Protein AF-A0A967WHX2-F1 (afdb_monomer)

Radius of gyration: 16.34 Å; Cα contacts (8 Å, |Δi|>4): 466; chains: 1; bounding box: 45×44×42 Å

Foldseek 3Di:
DADWLAAPPDPQFDWPDPDWDKDKDFLVQKDPDDPDPPDAFAPVDDRNAWDKIWGWDPAVVTPQQQTFIFTWRTAGRRNGMTITTSDAQTKGWAKEFQQADADPLHGDDGDPDDDFFQWKFQESRPLAGGNHRIYSYQAYSVRTGTYTFATFDQRPQADQDPPPPGHPPVDHPPDPFPPDVSRMGGTMGGGHGRDD

Secondary structure (DSSP, 8-state):
---------STTT--SSSS--EEEEEGGGEES--SSTTS-STT-PPTT---EEEES-SSGGGTGGG-EEEEEEEE-TTSSEEEEE--TT-EEEEEEE-EEEEETTEEEEE-SSPPTT-EEEE---TTSPTT--EES-SB-TTSPBPPEEEEEE--TTTS--TTTT---TT--SSP-----TT-EEEEEEEE-----

Structure (mmCIF, N/CA/C/O backbone):
data_AF-A0A967WHX2-F1
#
_entry.id   AF-A0A967WHX2-F1
#
loop_
_atom_site.group_PDB
_atom_site.id
_atom_site.type_symbol
_atom_site.label_atom_id
_atom_site.label_alt_id
_atom_site.label_comp_id
_atom_site.label_asym_id
_atom_site.label_entity_id
_atom_site.label_seq_id
_atom_site.pdbx_PDB_ins_code
_atom_site.Cartn_x
_atom_site.Cartn_y
_atom_site.Cartn_z
_atom_site.occupancy
_atom_site.B_iso_or_equiv
_atom_site.auth_seq_id
_atom_site.auth_comp_id
_atom_site.auth_asym_id
_atom_site.auth_atom_id
_atom_site.pdbx_PDB_model_num
ATOM 1 N N . MET A 1 1 ? 6.429 13.033 -24.775 1.00 35.62 1 MET A N 1
ATOM 2 C CA . MET A 1 1 ? 7.552 12.234 -24.244 1.00 35.62 1 MET A CA 1
ATOM 3 C C . MET A 1 1 ? 6.909 11.264 -23.286 1.00 35.62 1 MET A C 1
ATOM 5 O O . MET A 1 1 ? 6.377 11.714 -22.285 1.00 35.62 1 MET A O 1
ATOM 9 N N . THR A 1 2 ? 6.780 10.004 -23.679 1.00 31.34 2 THR A N 1
ATOM 10 C CA . THR A 1 2 ? 5.983 9.042 -22.921 1.00 31.34 2 THR A CA 1
ATOM 11 C C . THR A 1 2 ? 6.762 8.637 -21.679 1.00 31.34 2 THR A C 1
ATOM 13 O O . THR A 1 2 ? 7.830 8.041 -21.800 1.00 31.34 2 THR A O 1
ATOM 16 N N . LYS A 1 3 ? 6.285 9.051 -20.504 1.00 37.62 3 LYS A N 1
ATOM 17 C CA . LYS A 1 3 ? 6.851 8.635 -19.224 1.00 37.62 3 LYS A CA 1
ATOM 18 C C . LYS A 1 3 ? 6.297 7.248 -18.922 1.00 37.62 3 LYS A C 1
ATOM 20 O O . LYS A 1 3 ? 5.208 7.125 -18.385 1.00 37.62 3 LYS A O 1
ATOM 25 N N . TYR A 1 4 ? 7.003 6.211 -19.349 1.00 36.44 4 TYR A N 1
ATOM 26 C CA . TYR A 1 4 ? 6.722 4.865 -18.870 1.00 36.44 4 TYR A CA 1
ATOM 27 C C . TYR A 1 4 ? 7.593 4.636 -17.638 1.00 36.44 4 TYR A C 1
ATOM 29 O O . TYR A 1 4 ? 8.815 4.707 -17.755 1.00 36.44 4 TYR A O 1
ATOM 37 N N . ALA A 1 5 ? 6.983 4.356 -16.487 1.00 39.69 5 ALA A N 1
ATOM 38 C CA . ALA A 1 5 ? 7.644 3.500 -15.514 1.00 39.69 5 ALA A CA 1
ATOM 39 C C . ALA A 1 5 ? 7.721 2.120 -16.181 1.00 39.69 5 ALA A C 1
ATOM 41 O O . ALA A 1 5 ? 6.696 1.540 -16.547 1.00 39.69 5 ALA A O 1
ATOM 42 N N . VAL A 1 6 ? 8.932 1.672 -16.501 1.00 39.19 6 VAL A N 1
ATOM 43 C CA . VAL A 1 6 ? 9.158 0.344 -17.070 1.00 39.19 6 VAL A CA 1
ATOM 44 C C . VAL A 1 6 ? 9.271 -0.607 -15.890 1.00 39.19 6 VAL A C 1
ATOM 46 O O . VAL A 1 6 ? 10.079 -0.377 -15.001 1.00 39.19 6 VAL A O 1
ATOM 49 N N . TRP A 1 7 ? 8.454 -1.657 -15.876 1.00 43.22 7 TRP A N 1
ATOM 50 C CA . TRP A 1 7 ? 8.585 -2.723 -14.887 1.00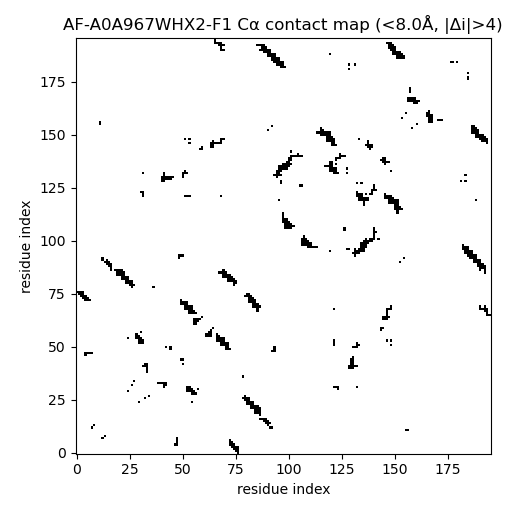 43.22 7 TRP A CA 1
ATOM 51 C C . TRP A 1 7 ? 9.955 -3.393 -15.038 1.00 43.22 7 TRP A C 1
ATOM 53 O O . TRP A 1 7 ? 10.261 -3.918 -16.116 1.00 43.22 7 TRP A O 1
ATOM 63 N N . TYR A 1 8 ? 10.760 -3.407 -13.976 1.00 39.88 8 TYR A N 1
ATOM 64 C CA . TYR A 1 8 ? 11.967 -4.224 -13.931 1.00 39.88 8 TYR A CA 1
ATOM 65 C C . TYR A 1 8 ? 11.558 -5.660 -13.589 1.00 39.88 8 TYR A C 1
ATOM 67 O O . TYR A 1 8 ? 11.240 -5.995 -12.454 1.00 39.88 8 TYR A O 1
ATOM 75 N N . ALA A 1 9 ? 11.497 -6.516 -14.609 1.00 44.53 9 ALA A N 1
ATOM 76 C CA . ALA A 1 9 ? 11.421 -7.959 -14.416 1.00 44.53 9 ALA A CA 1
ATOM 77 C C . ALA A 1 9 ? 12.852 -8.477 -14.225 1.00 44.53 9 ALA A C 1
ATOM 79 O O . ALA A 1 9 ? 13.535 -8.806 -15.195 1.00 44.53 9 ALA A O 1
ATOM 80 N N . GLU A 1 10 ? 13.324 -8.464 -12.983 1.00 43.53 10 GLU A N 1
ATOM 81 C CA . GLU A 1 10 ? 14.565 -9.127 -12.577 1.00 43.53 10 GLU A CA 1
ATOM 82 C C . GLU A 1 10 ? 14.267 -10.114 -11.442 1.00 43.53 10 GLU A C 1
ATOM 84 O O . GLU A 1 10 ? 13.196 -10.072 -10.836 1.00 43.53 10 GLU A O 1
ATOM 89 N N . THR A 1 11 ? 15.220 -10.998 -11.140 1.00 44.75 11 THR A N 1
ATOM 90 C CA . THR A 1 11 ? 15.106 -12.042 -10.102 1.00 44.75 11 THR A CA 1
ATOM 91 C C . THR A 1 11 ? 14.731 -11.509 -8.719 1.00 44.75 11 THR A C 1
ATOM 93 O O . THR A 1 11 ? 14.189 -12.251 -7.908 1.00 44.75 11 THR A O 1
ATOM 96 N N . ASP A 1 12 ? 14.973 -10.223 -8.470 1.00 42.31 12 ASP A N 1
ATOM 97 C CA . ASP A 1 12 ? 14.709 -9.553 -7.195 1.00 42.31 12 ASP A CA 1
ATOM 98 C C . ASP A 1 12 ? 13.251 -9.055 -7.075 1.00 42.31 12 ASP A C 1
ATOM 100 O O . ASP A 1 12 ? 12.816 -8.660 -5.993 1.00 42.31 12 ASP A O 1
ATOM 104 N N . TRP A 1 13 ? 12.499 -9.085 -8.184 1.00 44.12 13 TRP A N 1
ATOM 105 C CA . TRP A 1 13 ? 11.154 -8.514 -8.344 1.00 44.12 13 TRP A CA 1
ATOM 106 C C . TRP A 1 13 ? 10.138 -9.520 -8.909 1.00 44.12 13 TRP A C 1
ATOM 108 O O . TRP A 1 13 ? 8.975 -9.174 -9.150 1.00 44.12 13 TRP A O 1
ATOM 118 N N . GLU A 1 14 ? 10.569 -10.760 -9.163 1.00 45.94 14 GLU A N 1
ATOM 119 C CA . GLU A 1 14 ? 9.760 -11.769 -9.837 1.00 45.94 14 GLU A CA 1
ATOM 120 C C . GLU A 1 14 ? 8.828 -12.559 -8.906 1.00 45.94 14 GLU A C 1
ATOM 122 O O . GLU A 1 14 ? 9.127 -12.952 -7.780 1.00 45.94 14 GLU A O 1
ATOM 127 N N . GLN A 1 15 ? 7.633 -12.750 -9.458 1.00 49.09 15 GLN A N 1
ATOM 128 C CA . GLN A 1 15 ? 6.415 -13.305 -8.894 1.00 49.09 15 GLN A CA 1
ATOM 129 C C . GLN A 1 15 ? 6.500 -14.793 -8.539 1.00 49.09 15 GLN A C 1
ATOM 131 O O . GLN A 1 15 ? 7.003 -15.603 -9.309 1.00 49.09 15 GLN A O 1
ATOM 136 N N . SER A 1 16 ? 5.810 -15.180 -7.461 1.00 48.38 16 SER A N 1
ATOM 137 C CA . SER A 1 16 ? 5.359 -16.562 -7.238 1.00 48.38 16 SER A CA 1
ATOM 138 C C . SER A 1 16 ? 3.974 -16.866 -7.844 1.00 48.38 16 SER A C 1
ATOM 140 O O . SER A 1 16 ? 3.522 -18.010 -7.766 1.00 48.38 16 SER A O 1
ATOM 142 N N . SER A 1 17 ? 3.287 -15.884 -8.454 1.00 52.38 17 SER A N 1
ATOM 143 C CA . SER A 1 17 ? 1.976 -16.069 -9.099 1.00 52.38 17 SER A CA 1
ATOM 144 C C . SER A 1 17 ? 2.060 -15.993 -10.632 1.00 52.38 17 SER A C 1
ATOM 146 O O . SER A 1 17 ? 2.480 -14.994 -11.205 1.00 52.38 17 SER A O 1
ATOM 148 N N . ASP A 1 18 ? 1.638 -17.072 -11.298 1.00 50.66 18 ASP A N 1
ATOM 149 C CA . ASP A 1 18 ? 1.915 -17.370 -12.718 1.00 50.66 18 ASP A CA 1
ATOM 150 C C . ASP A 1 18 ? 1.071 -16.555 -13.725 1.00 50.66 18 ASP A C 1
ATOM 152 O O . ASP A 1 18 ? 1.215 -16.704 -14.940 1.00 50.66 18 ASP A O 1
ATOM 156 N N . GLN A 1 19 ? 0.157 -15.693 -13.256 1.00 67.25 19 GLN A N 1
ATOM 157 C CA . GLN A 1 19 ? -0.631 -14.852 -14.157 1.00 67.25 19 GLN A CA 1
ATOM 158 C C . GLN A 1 19 ? -1.013 -13.503 -13.526 1.00 67.25 19 GLN A C 1
ATOM 160 O O . GLN A 1 19 ? -1.799 -13.478 -12.575 1.00 67.25 19 GLN A O 1
ATOM 165 N N . PRO A 1 20 ? -0.503 -12.371 -14.045 1.00 73.81 20 PRO A N 1
ATOM 166 C CA . PRO A 1 20 ? -0.895 -11.058 -13.556 1.00 73.81 20 PRO A CA 1
ATOM 167 C C . PRO A 1 20 ? -2.339 -10.728 -13.968 1.00 73.81 20 PRO A C 1
ATOM 169 O O . PRO A 1 20 ? -2.832 -11.176 -15.010 1.00 73.81 20 PRO A O 1
ATOM 172 N N . CYS A 1 21 ? -3.030 -9.938 -13.147 1.00 82.44 21 CYS A N 1
ATOM 173 C CA . CYS A 1 21 ? -4.420 -9.534 -13.344 1.00 82.44 21 CYS A CA 1
ATOM 174 C C . CYS A 1 21 ? -4.473 -8.019 -13.545 1.00 82.44 21 CYS A C 1
ATOM 176 O O . CYS A 1 21 ? -4.635 -7.252 -12.599 1.00 82.44 21 CYS A O 1
ATOM 178 N N . HIS A 1 22 ? -4.299 -7.578 -14.790 1.00 88.19 22 HIS A N 1
ATOM 179 C CA . HIS A 1 22 ? -4.245 -6.153 -15.106 1.00 88.19 22 HIS A CA 1
ATOM 180 C C . HIS A 1 22 ? -5.643 -5.544 -15.216 1.00 88.19 22 HIS A C 1
ATOM 182 O O . HIS A 1 22 ? -6.461 -5.980 -16.030 1.00 88.19 22 HIS A O 1
ATOM 188 N N . VAL A 1 23 ? -5.872 -4.466 -14.477 1.00 88.06 23 VAL A N 1
ATOM 189 C CA . VAL A 1 23 ? -7.065 -3.627 -14.574 1.00 88.06 23 VAL A CA 1
ATOM 190 C C . VAL A 1 23 ? -6.638 -2.226 -14.989 1.00 88.06 23 VAL A C 1
ATOM 192 O O . VAL A 1 23 ? -5.631 -1.703 -14.521 1.00 88.06 23 VAL A O 1
ATOM 195 N N . LYS A 1 24 ? -7.397 -1.621 -15.906 1.00 90.00 24 LYS A N 1
ATOM 196 C CA . LYS A 1 24 ? -7.255 -0.202 -16.232 1.00 90.00 24 LYS A CA 1
ATOM 197 C C . LYS A 1 24 ? -8.229 0.588 -15.380 1.00 90.00 24 LYS A C 1
ATOM 199 O O . LYS A 1 24 ? -9.421 0.284 -15.403 1.00 90.00 24 LYS A O 1
ATOM 204 N N . VAL A 1 25 ? -7.722 1.584 -14.677 1.00 87.69 25 VAL A N 1
ATOM 205 C CA . VAL A 1 25 ? -8.490 2.447 -13.776 1.00 87.69 25 VAL A CA 1
ATOM 206 C C . VAL A 1 25 ? -8.189 3.902 -14.096 1.00 87.69 25 VAL A C 1
ATOM 208 O O . VAL A 1 25 ? -7.112 4.210 -14.618 1.00 87.69 25 VAL A O 1
ATOM 211 N N . HIS A 1 26 ? -9.149 4.786 -13.837 1.00 86.94 26 HIS A N 1
ATOM 212 C CA . HIS A 1 26 ? -8.871 6.214 -13.878 1.00 86.94 26 HIS A CA 1
ATOM 213 C C . HIS A 1 26 ? -7.999 6.588 -12.681 1.00 86.94 26 HIS A C 1
ATOM 215 O O . HIS A 1 26 ? -8.127 5.996 -11.612 1.00 86.94 26 HIS A O 1
ATOM 221 N N . GLU A 1 27 ? -7.096 7.546 -12.874 1.00 81.69 27 GLU A N 1
ATOM 222 C CA . GLU A 1 27 ? -6.223 8.021 -11.796 1.00 81.69 27 GLU A CA 1
ATOM 223 C C . GLU A 1 27 ? -7.037 8.599 -10.618 1.00 81.69 27 GLU A C 1
ATOM 225 O O . GLU A 1 27 ? -6.724 8.334 -9.460 1.00 81.69 27 GLU A O 1
ATOM 230 N N . GLU A 1 28 ? -8.179 9.233 -10.901 1.00 82.56 28 GLU A N 1
ATOM 231 C CA . GLU A 1 28 ? -9.084 9.762 -9.870 1.00 82.56 28 GLU A 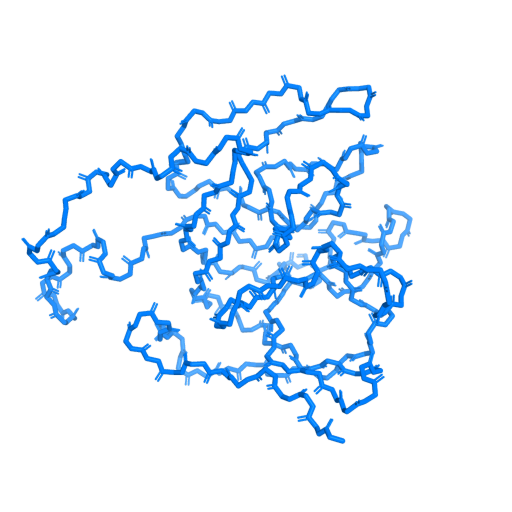CA 1
ATOM 232 C C . GLU A 1 28 ? -9.686 8.673 -8.958 1.00 82.56 28 GLU A C 1
ATOM 234 O O . GLU A 1 28 ? -10.057 8.949 -7.815 1.00 82.56 28 GLU A O 1
ATOM 239 N N . ASP A 1 29 ? -9.747 7.425 -9.436 1.00 85.88 29 ASP A N 1
ATOM 240 C CA . ASP A 1 29 ? -10.313 6.284 -8.709 1.00 85.88 29 ASP A CA 1
ATOM 241 C C . ASP A 1 29 ? -9.282 5.558 -7.830 1.00 85.88 29 ASP A C 1
ATOM 243 O O . ASP A 1 29 ? -9.639 4.621 -7.108 1.00 85.88 29 ASP A O 1
ATOM 247 N N . ILE A 1 30 ? -8.007 5.947 -7.895 1.00 86.25 30 ILE A N 1
ATOM 248 C CA . ILE A 1 30 ? -6.925 5.329 -7.125 1.00 86.25 30 ILE A CA 1
ATOM 249 C C . ILE A 1 30 ? -6.317 6.294 -6.119 1.00 86.25 30 ILE A C 1
ATOM 251 O O . ILE A 1 30 ? -6.367 7.512 -6.276 1.00 86.25 30 ILE A O 1
ATOM 255 N N . TRP A 1 31 ? -5.799 5.736 -5.028 1.00 85.75 31 TRP A N 1
ATOM 256 C CA . TRP A 1 31 ? -5.165 6.488 -3.951 1.00 85.75 31 TRP A CA 1
ATOM 257 C C . TRP A 1 31 ? -4.249 5.578 -3.109 1.00 85.75 31 TRP A C 1
ATOM 259 O O . TRP A 1 31 ? -4.444 4.362 -3.124 1.00 85.75 31 TRP A O 1
ATOM 269 N N . PRO A 1 32 ? -3.265 6.107 -2.362 1.00 76.56 32 PRO A N 1
ATOM 270 C CA . PRO A 1 32 ? -2.929 7.513 -2.177 1.00 76.56 32 PRO A CA 1
ATOM 271 C C . PRO A 1 32 ? -2.183 8.048 -3.395 1.00 76.56 32 PRO A C 1
ATOM 273 O O . PRO A 1 32 ? -1.060 7.645 -3.665 1.00 76.56 32 PRO A O 1
ATOM 276 N N . ILE A 1 33 ? -2.834 8.940 -4.130 1.00 65.00 33 ILE A N 1
ATOM 277 C CA . ILE A 1 33 ? -2.235 9.682 -5.231 1.00 65.00 33 ILE A CA 1
ATOM 278 C C . ILE A 1 33 ? -2.457 11.144 -4.903 1.00 65.00 33 ILE A C 1
ATOM 280 O O . ILE A 1 33 ? -3.533 11.520 -4.422 1.00 65.00 33 ILE A O 1
ATOM 284 N N . ASP A 1 34 ? -1.404 11.932 -5.080 1.00 49.84 34 ASP A N 1
ATOM 285 C CA . ASP A 1 34 ? -1.470 13.370 -4.878 1.00 49.84 34 ASP A CA 1
ATOM 286 C C . ASP A 1 34 ? -2.462 13.940 -5.901 1.00 49.84 34 ASP A C 1
ATOM 288 O O . ASP A 1 34 ? -2.351 13.670 -7.095 1.00 49.84 34 ASP A O 1
ATOM 292 N N . ASP A 1 35 ? -3.480 14.654 -5.425 1.00 37.81 35 ASP A N 1
ATOM 293 C CA . ASP A 1 35 ? -4.616 15.115 -6.223 1.00 37.81 35 ASP A CA 1
ATOM 294 C C . ASP A 1 35 ? -4.098 16.016 -7.365 1.00 37.81 35 ASP A C 1
ATOM 296 O O . ASP A 1 35 ? -3.872 17.216 -7.186 1.00 37.81 35 ASP A O 1
ATOM 300 N N . ASN A 1 36 ? -3.912 15.427 -8.552 1.00 37.69 36 ASN A N 1
ATOM 301 C CA . ASN A 1 36 ? -3.141 15.915 -9.702 1.00 37.69 36 ASN A CA 1
ATOM 302 C C . ASN A 1 36 ? -1.615 15.783 -9.562 1.00 37.69 36 ASN A C 1
ATOM 304 O O . ASN A 1 36 ? -0.992 16.485 -8.770 1.00 37.69 36 ASN A O 1
ATOM 308 N N . SER A 1 37 ? -1.023 15.025 -10.494 1.00 41.72 37 SER A N 1
ATOM 309 C CA . SER A 1 37 ? 0.403 14.794 -10.801 1.00 41.72 37 SER A CA 1
ATOM 310 C C . SER A 1 37 ? 1.300 16.053 -10.965 1.00 41.72 37 SER A C 1
ATOM 312 O O . SER A 1 37 ? 2.010 16.223 -11.966 1.00 41.72 37 SER A O 1
ATOM 314 N N . VAL A 1 38 ? 1.269 16.972 -10.005 1.00 38.72 38 VAL A N 1
ATOM 315 C CA . VAL A 1 38 ? 2.001 18.243 -9.957 1.00 38.72 38 VAL A CA 1
ATOM 316 C C . VAL A 1 38 ? 2.528 18.541 -8.546 1.00 38.72 38 VAL A C 1
ATOM 318 O O . VAL A 1 38 ? 3.521 19.263 -8.431 1.00 38.72 38 VAL A O 1
ATOM 321 N N . SER A 1 39 ? 1.937 17.975 -7.488 1.00 39.34 39 SER A N 1
ATOM 322 C CA . SER A 1 39 ? 2.518 17.920 -6.139 1.00 39.34 39 SER A CA 1
ATOM 323 C C . SER A 1 39 ? 3.235 16.577 -5.947 1.00 39.34 39 SER A C 1
ATOM 325 O O . SER A 1 39 ? 2.748 15.520 -6.320 1.00 39.34 39 SER A O 1
ATOM 327 N N . GLY A 1 40 ? 4.507 16.649 -5.554 1.00 45.41 40 GLY A N 1
ATOM 328 C CA . GLY A 1 40 ? 5.499 15.596 -5.775 1.00 45.41 40 GLY A CA 1
ATOM 329 C C . GLY A 1 40 ? 5.938 14.848 -4.523 1.00 45.41 40 GLY A C 1
ATOM 330 O O . GLY A 1 40 ? 7.145 14.698 -4.342 1.00 45.41 40 GLY A O 1
ATOM 331 N N . ALA A 1 41 ? 5.027 14.395 -3.662 1.00 53.59 41 ALA A N 1
ATOM 332 C CA . ALA A 1 41 ? 5.434 13.663 -2.457 1.00 53.59 41 ALA A CA 1
ATOM 333 C C . ALA A 1 41 ? 5.269 12.140 -2.589 1.00 53.59 41 ALA A C 1
ATOM 335 O O . ALA A 1 41 ? 6.264 11.419 -2.583 1.00 53.59 41 ALA A O 1
ATOM 336 N N . LYS A 1 42 ? 4.043 11.627 -2.742 1.00 59.06 42 LYS A N 1
ATOM 337 C CA . LYS A 1 42 ? 3.781 10.181 -2.594 1.00 59.06 42 LYS A CA 1
ATOM 338 C C . LYS A 1 42 ? 4.116 9.333 -3.824 1.00 59.06 42 LYS A C 1
ATOM 340 O O . LYS A 1 42 ? 4.548 8.198 -3.662 1.00 59.06 42 LYS A O 1
ATOM 345 N N . ASP A 1 43 ? 4.014 9.899 -5.026 1.00 51.09 43 ASP A N 1
ATOM 346 C CA . ASP A 1 43 ? 4.321 9.201 -6.288 1.00 51.09 43 ASP A CA 1
ATOM 347 C C . ASP A 1 43 ? 5.777 9.365 -6.753 1.00 51.09 43 ASP A C 1
ATOM 349 O O . ASP A 1 43 ? 6.171 8.822 -7.790 1.00 51.09 43 ASP A O 1
ATOM 353 N N . THR A 1 44 ? 6.595 10.127 -6.018 1.00 54.75 44 THR A N 1
ATOM 354 C CA . THR A 1 44 ? 8.026 10.270 -6.315 1.00 54.75 44 THR A CA 1
ATOM 355 C C . THR A 1 44 ? 8.767 9.038 -5.808 1.00 54.75 44 THR A C 1
ATOM 357 O O . THR A 1 44 ? 9.406 9.058 -4.762 1.00 54.75 44 THR A O 1
ATOM 360 N N . LEU A 1 45 ? 8.646 7.950 -6.557 1.00 55.69 45 LEU A N 1
ATOM 361 C CA . LEU A 1 45 ? 9.342 6.699 -6.300 1.00 55.69 45 LEU A CA 1
ATOM 362 C C . LEU A 1 45 ? 10.722 6.692 -6.952 1.00 55.69 45 LEU A C 1
ATOM 364 O O . LEU A 1 45 ? 10.929 7.304 -8.008 1.00 55.69 45 LEU A O 1
ATOM 368 N N . ALA A 1 46 ? 11.670 5.990 -6.327 1.00 51.25 46 ALA A N 1
ATOM 369 C CA . ALA A 1 46 ? 12.912 5.659 -7.002 1.00 51.25 46 ALA A CA 1
ATOM 370 C C . ALA A 1 46 ? 12.609 4.765 -8.215 1.00 51.25 46 ALA A C 1
ATOM 372 O O . ALA A 1 46 ? 11.580 4.092 -8.293 1.00 51.25 46 ALA A O 1
ATOM 373 N N . ASP A 1 47 ? 13.497 4.798 -9.203 1.00 44.47 47 ASP A N 1
ATOM 374 C CA . ASP A 1 47 ? 13.326 4.000 -10.411 1.00 44.47 47 ASP A CA 1
ATOM 375 C C . ASP A 1 47 ? 13.302 2.503 -10.058 1.00 44.47 47 ASP A C 1
ATOM 377 O O . ASP A 1 47 ? 14.273 1.974 -9.520 1.00 44.47 47 ASP A O 1
ATOM 381 N N . GLY A 1 48 ? 12.179 1.847 -10.351 1.00 48.94 48 GLY A N 1
ATOM 382 C CA . GLY A 1 48 ? 11.927 0.436 -10.060 1.00 48.94 48 GLY A CA 1
ATOM 383 C C . GLY A 1 48 ? 11.090 0.137 -8.821 1.00 48.94 48 GLY A C 1
ATOM 384 O O . GLY A 1 48 ? 10.666 -1.006 -8.665 1.00 48.94 48 GLY A O 1
ATOM 385 N N . ASP A 1 49 ? 10.749 1.146 -8.021 1.00 57.81 49 ASP A N 1
ATOM 386 C CA . ASP A 1 49 ? 9.718 0.986 -7.002 1.00 57.81 49 ASP A CA 1
ATOM 387 C C . ASP A 1 49 ? 8.325 1.170 -7.623 1.00 57.81 49 ASP A C 1
ATOM 389 O O . ASP A 1 49 ? 8.095 2.032 -8.478 1.00 57.81 49 ASP A O 1
ATOM 393 N N . HIS A 1 50 ? 7.372 0.345 -7.187 1.00 64.12 50 HIS A N 1
ATOM 394 C CA . HIS A 1 50 ? 6.001 0.359 -7.688 1.00 64.12 50 HIS A CA 1
ATOM 395 C C . HIS A 1 50 ? 5.025 0.649 -6.542 1.00 64.12 50 HIS A C 1
ATOM 397 O O . HIS A 1 50 ? 4.984 -0.127 -5.583 1.00 64.12 50 HIS A O 1
ATOM 403 N N . PRO A 1 51 ? 4.212 1.722 -6.621 1.00 77.56 51 PRO A N 1
ATOM 404 C CA . PRO A 1 51 ? 3.330 2.085 -5.526 1.00 77.56 51 PRO A CA 1
ATOM 405 C C . PRO A 1 51 ? 2.204 1.064 -5.416 1.00 77.56 51 PRO A C 1
ATOM 407 O O . PRO A 1 51 ? 1.625 0.630 -6.422 1.00 77.56 51 PRO A O 1
ATOM 410 N N . VAL A 1 52 ? 1.869 0.717 -4.177 1.00 86.31 52 VAL A N 1
ATOM 411 C CA . VAL A 1 52 ? 0.674 -0.060 -3.875 1.00 86.31 52 VAL A CA 1
ATOM 412 C C . VAL A 1 52 ? -0.457 0.918 -3.597 1.00 86.31 52 VAL A C 1
ATOM 414 O O . VAL A 1 52 ? -0.370 1.761 -2.710 1.00 86.31 52 VAL A O 1
ATOM 417 N N . VAL A 1 53 ? -1.527 0.802 -4.372 1.00 88.06 53 VAL A N 1
ATOM 418 C CA . VAL A 1 53 ? -2.677 1.703 -4.323 1.00 88.06 53 VAL A CA 1
ATOM 419 C C . VAL A 1 53 ? -3.948 0.935 -3.991 1.00 88.06 53 VAL A C 1
ATOM 421 O O . VAL A 1 53 ? -4.067 -0.268 -4.235 1.00 88.06 53 VAL A O 1
ATOM 424 N N . ALA A 1 54 ? -4.918 1.656 -3.452 1.00 90.62 54 ALA A N 1
ATOM 425 C CA . ALA A 1 54 ? -6.300 1.249 -3.323 1.00 90.62 54 ALA A CA 1
ATOM 426 C C . ALA A 1 54 ? -7.116 1.826 -4.489 1.00 90.62 54 ALA A C 1
ATOM 428 O O . ALA A 1 54 ? -6.920 2.969 -4.890 1.00 90.62 54 ALA A O 1
ATOM 429 N N . ILE A 1 55 ? -8.043 1.031 -5.015 1.00 90.56 55 ILE A N 1
ATOM 430 C CA . ILE A 1 55 ? -8.996 1.377 -6.069 1.00 90.56 55 ILE A CA 1
ATOM 431 C C . ILE A 1 55 ? -10.377 1.481 -5.419 1.00 90.56 55 ILE A C 1
ATOM 433 O O . ILE A 1 55 ? -10.881 0.493 -4.873 1.00 90.56 55 ILE A O 1
ATOM 437 N N . GLY A 1 56 ? -10.999 2.657 -5.497 1.00 88.75 56 GLY A N 1
ATOM 438 C CA . GLY A 1 56 ? -12.337 2.914 -4.965 1.00 88.75 56 GLY A CA 1
ATOM 439 C C . GLY A 1 56 ? -12.403 4.096 -3.998 1.00 88.75 56 GLY A C 1
ATOM 440 O O . GLY A 1 56 ? -11.656 5.066 -4.103 1.00 88.75 56 GLY A O 1
ATOM 441 N N . GLY A 1 57 ? -13.341 4.028 -3.052 1.00 84.81 57 GLY A N 1
ATOM 442 C CA . GLY A 1 57 ? -13.711 5.153 -2.197 1.00 84.81 57 GLY A CA 1
ATOM 443 C C . GLY A 1 57 ? -12.582 5.643 -1.291 1.00 84.81 57 GLY A C 1
ATOM 444 O O . GLY A 1 57 ? -11.990 4.864 -0.550 1.00 84.81 57 GLY A O 1
ATOM 445 N N . ARG A 1 58 ? -12.301 6.950 -1.294 1.00 83.06 58 ARG A N 1
ATOM 446 C CA . ARG A 1 58 ? -11.247 7.556 -0.454 1.00 83.06 58 ARG A CA 1
ATOM 447 C C . ARG A 1 58 ? -11.692 7.790 0.994 1.00 83.06 58 ARG A C 1
ATOM 449 O O . ARG A 1 58 ? -10.861 7.948 1.886 1.00 83.06 58 ARG A O 1
ATOM 456 N N . THR A 1 59 ? -13.000 7.796 1.254 1.00 81.75 59 THR A N 1
ATOM 457 C CA . THR A 1 59 ? -13.571 8.064 2.582 1.00 81.75 59 THR A CA 1
ATOM 458 C C . THR A 1 59 ? -14.293 6.849 3.163 1.00 81.75 59 THR A C 1
ATOM 460 O O . THR A 1 59 ? -14.709 5.941 2.442 1.00 81.75 59 THR A O 1
ATOM 463 N N . ALA A 1 60 ? -14.510 6.845 4.483 1.00 76.94 60 ALA A N 1
ATOM 464 C CA . ALA A 1 60 ? -15.332 5.824 5.142 1.00 76.94 60 ALA A CA 1
ATOM 465 C C . ALA A 1 60 ? -16.752 5.732 4.551 1.00 76.94 60 ALA A C 1
ATOM 467 O O . ALA A 1 60 ? -17.315 4.642 4.486 1.00 76.94 60 ALA A O 1
ATOM 468 N N . ALA A 1 61 ? -17.326 6.857 4.108 1.00 83.31 61 ALA A N 1
ATOM 469 C CA . ALA A 1 61 ? -18.656 6.875 3.501 1.00 83.31 61 ALA A CA 1
ATOM 470 C C . ALA A 1 61 ? -18.683 6.196 2.120 1.00 83.31 61 ALA A C 1
ATOM 472 O O . ALA A 1 61 ? -19.714 5.645 1.740 1.00 83.31 61 ALA A O 1
ATOM 473 N N . ASP A 1 62 ? -17.550 6.192 1.416 1.00 82.94 62 ASP A N 1
ATOM 474 C CA . ASP A 1 62 ? -17.410 5.643 0.065 1.00 82.94 62 ASP A CA 1
ATOM 475 C C . ASP A 1 62 ? -16.902 4.189 0.054 1.00 82.94 62 ASP A C 1
ATOM 477 O O . ASP A 1 62 ? -16.667 3.627 -1.012 1.00 82.94 62 ASP A O 1
ATOM 481 N N . GLY A 1 63 ? -16.741 3.562 1.228 1.00 82.81 63 GLY A N 1
ATOM 482 C CA . GLY A 1 63 ? -16.334 2.156 1.344 1.00 82.81 63 GLY A CA 1
ATOM 483 C C . GLY A 1 63 ? -14.825 1.913 1.435 1.00 82.81 63 GLY A C 1
ATOM 484 O O . GLY A 1 63 ? -14.381 0.809 1.140 1.00 82.81 63 GLY A O 1
ATOM 485 N N . ARG A 1 64 ? -14.042 2.902 1.892 1.00 86.69 64 ARG A N 1
ATOM 486 C CA . ARG A 1 64 ? -12.569 2.844 2.003 1.00 86.69 64 ARG A CA 1
ATOM 487 C C . ARG A 1 64 ? -11.975 1.498 2.465 1.00 86.69 64 ARG A C 1
ATOM 489 O O . ARG A 1 64 ? -11.072 1.015 1.786 1.00 86.69 64 ARG A O 1
ATOM 496 N N . PRO A 1 65 ? -12.451 0.846 3.546 1.00 85.62 65 PRO A N 1
ATOM 497 C CA . PRO A 1 65 ? -11.842 -0.400 4.034 1.00 85.62 65 PRO A CA 1
ATOM 498 C C . PRO A 1 65 ? -12.049 -1.606 3.106 1.00 85.62 65 PRO A C 1
ATOM 500 O O . PRO A 1 65 ? -11.403 -2.634 3.280 1.00 85.62 65 PRO A O 1
ATOM 503 N N . GLN A 1 66 ? -12.974 -1.500 2.149 1.00 86.94 66 GLN A N 1
ATOM 504 C CA . GLN A 1 66 ? -13.345 -2.555 1.201 1.00 86.94 66 GLN A CA 1
ATOM 505 C C . GLN A 1 66 ? -12.721 -2.345 -0.185 1.00 86.94 66 GLN A C 1
ATOM 507 O O . GLN A 1 66 ? -13.080 -3.049 -1.130 1.00 86.94 66 GLN A O 1
ATOM 512 N N . ASN A 1 67 ? -11.826 -1.366 -0.328 1.00 87.88 67 ASN A N 1
ATOM 513 C CA . ASN A 1 67 ? -11.203 -1.070 -1.608 1.00 87.88 67 ASN A CA 1
ATOM 514 C C . ASN A 1 67 ? -10.300 -2.203 -2.075 1.00 87.88 67 ASN A C 1
ATOM 516 O O . ASN A 1 67 ? -9.530 -2.771 -1.299 1.00 87.88 67 ASN A O 1
ATOM 520 N N . LEU A 1 68 ? -10.332 -2.435 -3.385 1.00 89.81 68 LEU A N 1
ATOM 521 C CA . LEU A 1 68 ? -9.412 -3.348 -4.039 1.00 89.81 68 LEU A CA 1
ATOM 522 C C . LEU A 1 68 ? -8.006 -2.755 -3.999 1.00 89.81 68 LEU A C 1
ATOM 524 O O . LEU A 1 68 ? -7.811 -1.616 -4.406 1.00 89.81 68 LEU A O 1
ATOM 528 N N . THR A 1 69 ? -7.024 -3.525 -3.551 1.00 90.44 69 THR A N 1
ATOM 529 C CA . THR A 1 69 ? -5.624 -3.098 -3.508 1.00 90.44 69 THR A CA 1
ATOM 530 C C . THR A 1 69 ? -4.821 -3.757 -4.623 1.00 90.44 69 THR A C 1
ATOM 532 O O . THR A 1 69 ? -5.130 -4.866 -5.070 1.00 90.44 69 THR A O 1
ATOM 535 N N . GLY A 1 70 ? -3.808 -3.055 -5.120 1.00 87.69 70 GLY A N 1
ATOM 536 C CA . GLY A 1 70 ? -2.979 -3.538 -6.215 1.00 87.69 70 GLY A CA 1
ATOM 537 C C . GLY A 1 70 ? -1.758 -2.669 -6.456 1.00 87.69 70 GLY A C 1
ATOM 538 O O . GLY A 1 70 ? -1.575 -1.632 -5.827 1.00 87.69 70 GLY A O 1
ATOM 539 N N . VAL A 1 71 ? -0.909 -3.108 -7.377 1.00 85.25 71 VAL A N 1
ATOM 540 C CA . VAL A 1 71 ? 0.362 -2.446 -7.687 1.00 85.25 71 VAL A CA 1
ATOM 541 C C . VAL A 1 71 ? 0.243 -1.717 -9.007 1.00 85.25 71 VAL A C 1
ATOM 543 O O . VAL A 1 71 ? -0.168 -2.311 -10.008 1.00 85.25 71 VAL A O 1
ATOM 546 N N . VAL A 1 72 ? 0.631 -0.446 -9.039 1.00 81.44 72 VAL A N 1
ATOM 547 C CA . VAL A 1 72 ? 0.635 0.309 -10.291 1.00 81.44 72 VAL A CA 1
ATOM 548 C C . VAL A 1 72 ? 1.786 -0.159 -11.180 1.00 81.44 72 VAL A C 1
ATOM 550 O O . VAL A 1 72 ? 2.957 -0.100 -10.812 1.00 81.44 72 VAL A O 1
ATOM 553 N N . LEU A 1 73 ? 1.442 -0.608 -12.385 1.00 77.69 73 LEU A N 1
ATOM 554 C CA . LEU A 1 73 ? 2.401 -1.045 -13.398 1.00 77.69 73 LEU A CA 1
ATOM 555 C C . LEU A 1 73 ? 2.847 0.101 -14.299 1.00 77.69 73 LEU A C 1
ATOM 557 O O . LEU A 1 73 ? 4.003 0.171 -14.697 1.00 77.69 73 LEU A O 1
ATOM 561 N N . SER A 1 74 ? 1.904 0.951 -14.701 1.00 75.50 74 SER A N 1
ATOM 562 C CA . SER A 1 74 ? 2.170 2.048 -15.631 1.00 75.50 74 SER A CA 1
ATOM 563 C C . SER A 1 74 ? 1.047 3.071 -15.606 1.00 75.50 74 SER A C 1
ATOM 565 O O . SER A 1 74 ? -0.100 2.719 -15.333 1.00 75.50 74 SER A O 1
ATOM 567 N N . TYR A 1 75 ? 1.382 4.300 -15.984 1.00 76.31 75 TYR A N 1
ATOM 568 C CA . TYR A 1 75 ? 0.428 5.353 -16.309 1.00 76.31 75 TYR A CA 1
ATOM 569 C C . TYR A 1 75 ? 0.414 5.600 -17.820 1.00 76.31 75 TYR A C 1
ATOM 571 O O . TYR A 1 75 ? 1.388 5.313 -18.527 1.00 76.31 75 TYR A O 1
ATOM 579 N N . ASP A 1 76 ? -0.695 6.123 -18.333 1.00 76.06 76 ASP A N 1
ATOM 580 C CA . ASP A 1 76 ? -0.744 6.674 -19.682 1.00 76.06 76 ASP A CA 1
ATOM 581 C C . ASP A 1 76 ? 0.074 7.977 -19.788 1.00 76.06 76 ASP A C 1
ATOM 583 O O . ASP A 1 76 ? 0.578 8.527 -18.810 1.00 76.06 76 ASP A O 1
ATOM 587 N N . ALA A 1 77 ? 0.251 8.470 -21.016 1.00 69.31 77 ALA A N 1
ATOM 588 C CA . ALA A 1 77 ? 1.129 9.612 -21.282 1.00 69.31 77 ALA A CA 1
ATOM 589 C C . ALA A 1 77 ? 0.696 10.903 -20.567 1.00 69.31 77 ALA A C 1
ATOM 591 O O . ALA A 1 77 ? 1.546 11.759 -20.310 1.00 69.31 77 ALA A O 1
ATOM 592 N N . ASP A 1 78 ? -0.600 11.017 -20.281 1.00 74.56 78 ASP A N 1
ATOM 593 C CA . ASP A 1 78 ? -1.232 12.179 -19.665 1.00 74.56 78 ASP A CA 1
ATOM 594 C C . ASP A 1 78 ? -1.546 11.954 -18.171 1.00 74.56 78 ASP A C 1
ATOM 596 O O . ASP A 1 78 ? -2.133 12.833 -17.550 1.00 74.56 78 ASP A O 1
ATOM 600 N N . ALA A 1 79 ? -1.145 10.807 -17.600 1.00 68.25 79 ALA A N 1
ATOM 601 C CA . ALA A 1 79 ? -1.425 10.391 -16.220 1.00 68.25 79 ALA A CA 1
ATOM 602 C C . ALA A 1 79 ? -2.921 10.427 -15.837 1.00 68.25 79 ALA A C 1
ATOM 604 O O . ALA A 1 79 ? -3.277 10.675 -14.693 1.00 68.25 79 ALA A O 1
ATOM 605 N N . THR A 1 80 ? -3.807 10.164 -16.798 1.00 77.38 80 THR A N 1
ATOM 606 C CA . THR A 1 80 ? -5.261 10.065 -16.594 1.00 77.38 80 THR A CA 1
ATOM 607 C C . THR A 1 80 ? -5.728 8.641 -16.307 1.00 77.38 80 THR A C 1
ATOM 609 O O . THR A 1 80 ? -6.826 8.430 -15.785 1.00 77.38 80 THR A O 1
ATOM 612 N N . GLN A 1 81 ? -4.916 7.648 -16.674 1.00 81.50 81 GLN A N 1
ATOM 613 C CA . GLN A 1 81 ? -5.220 6.235 -16.502 1.00 81.50 81 GLN A CA 1
ATOM 614 C C . GLN A 1 81 ? -4.003 5.478 -15.995 1.00 81.50 81 GLN A C 1
ATOM 616 O O . GLN A 1 81 ? -2.893 5.648 -16.501 1.00 81.50 81 GLN A O 1
ATOM 621 N N . ALA A 1 82 ? -4.244 4.564 -15.063 1.00 82.44 82 ALA A N 1
ATOM 622 C CA . ALA A 1 82 ? -3.251 3.626 -14.574 1.00 82.44 82 ALA A CA 1
ATOM 623 C C . ALA A 1 82 ? -3.603 2.196 -14.994 1.00 82.44 82 ALA A C 1
ATOM 625 O O . ALA A 1 82 ? -4.772 1.805 -15.075 1.00 82.44 82 ALA A O 1
ATOM 626 N N . VAL A 1 83 ? -2.575 1.392 -15.247 1.00 84.81 83 VAL A N 1
ATOM 627 C CA . VAL A 1 83 ? -2.680 -0.066 -15.300 1.00 84.81 83 VAL A CA 1
ATOM 628 C C . VAL A 1 83 ? -2.232 -0.589 -13.945 1.00 84.81 83 VAL A C 1
ATOM 630 O O . VAL A 1 83 ? -1.074 -0.404 -13.578 1.00 84.81 83 VAL A O 1
ATOM 633 N N . VAL A 1 84 ? -3.131 -1.250 -13.225 1.00 85.75 84 VAL A N 1
ATOM 634 C CA . VAL A 1 84 ? -2.882 -1.806 -11.892 1.00 85.75 84 VAL A CA 1
ATOM 635 C C . VAL A 1 84 ? -2.953 -3.324 -11.964 1.00 85.75 84 VAL A C 1
ATOM 637 O O . VAL A 1 84 ? -3.878 -3.873 -12.564 1.00 85.75 84 VAL A O 1
ATOM 640 N N . ASP A 1 85 ? -1.985 -4.007 -11.365 1.00 85.69 85 ASP A N 1
ATOM 641 C CA . ASP A 1 85 ? -2.069 -5.443 -11.128 1.00 85.69 85 ASP A CA 1
ATOM 642 C C . ASP A 1 85 ? -2.729 -5.717 -9.780 1.00 85.69 85 ASP A C 1
ATOM 644 O O . ASP A 1 85 ? -2.203 -5.354 -8.728 1.00 85.69 85 ASP A O 1
ATOM 648 N N . VAL A 1 86 ? -3.881 -6.376 -9.829 1.00 86.94 86 VAL A N 1
ATOM 649 C CA . VAL A 1 86 ? -4.691 -6.736 -8.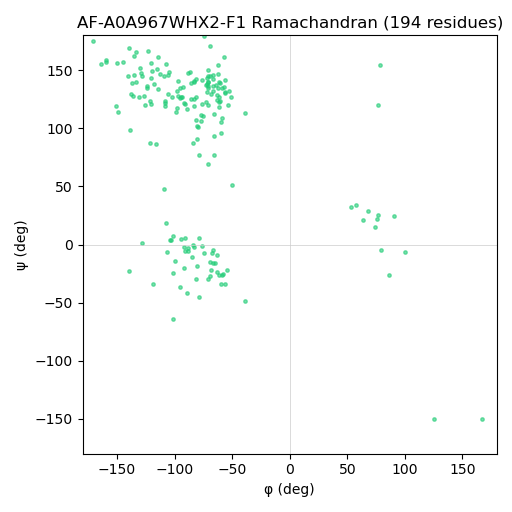656 1.00 86.94 86 VAL A CA 1
ATOM 650 C C . VAL A 1 86 ? -4.615 -8.237 -8.361 1.00 86.94 86 VAL A C 1
ATOM 652 O O . VAL A 1 86 ? -5.497 -8.803 -7.712 1.00 86.94 86 VAL A O 1
ATOM 655 N N . CYS A 1 87 ? -3.602 -8.923 -8.901 1.00 80.12 87 CYS A N 1
ATOM 656 C CA . CYS A 1 87 ? -3.447 -10.361 -8.739 1.00 80.12 87 CYS A CA 1
ATOM 657 C C . CYS A 1 87 ? -3.275 -10.749 -7.258 1.00 80.12 87 CYS A C 1
ATOM 659 O O . CYS A 1 87 ? -2.373 -10.233 -6.587 1.00 80.12 87 CYS A O 1
ATOM 661 N N . PRO A 1 88 ? -4.092 -11.689 -6.739 1.00 75.12 88 PRO A N 1
ATOM 662 C CA . PRO A 1 88 ? -3.888 -12.219 -5.405 1.00 75.12 88 PRO A CA 1
ATOM 663 C C . PRO A 1 88 ? -2.558 -12.935 -5.270 1.00 75.12 88 PRO A C 1
ATOM 665 O O . PRO A 1 88 ? -2.086 -13.600 -6.191 1.00 75.12 88 PRO A O 1
ATOM 668 N N . SER A 1 89 ? -1.984 -12.831 -4.072 1.00 76.19 89 SER A N 1
ATOM 669 C CA . SER A 1 89 ? -0.758 -13.528 -3.695 1.00 76.19 89 SER A CA 1
ATOM 670 C C . SER A 1 89 ? 0.469 -13.120 -4.509 1.00 76.19 89 SER A C 1
ATOM 672 O O . SER A 1 89 ? 1.456 -13.851 -4.549 1.00 76.19 89 SER A O 1
ATOM 674 N N . ARG A 1 90 ? 0.434 -11.942 -5.138 1.00 77.44 90 ARG A N 1
ATOM 675 C CA . ARG A 1 90 ? 1.633 -11.335 -5.704 1.00 77.44 90 ARG A CA 1
ATOM 676 C C . ARG A 1 90 ? 2.529 -10.847 -4.572 1.00 77.44 90 ARG A C 1
ATOM 678 O O . ARG A 1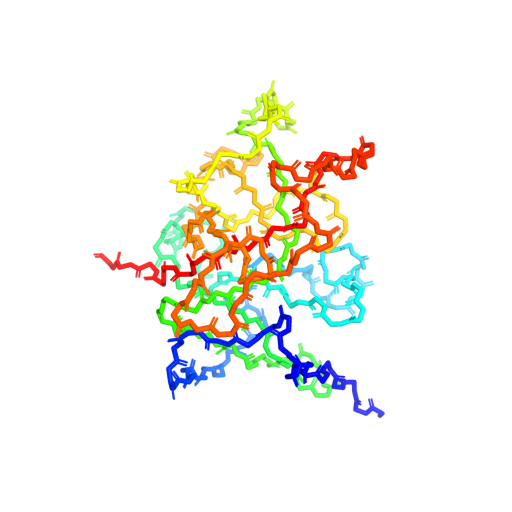 90 ? 2.044 -10.230 -3.630 1.00 77.44 90 ARG A O 1
ATOM 685 N N . ILE A 1 91 ? 3.821 -11.132 -4.667 1.00 79.69 91 ILE A N 1
ATOM 686 C CA . ILE A 1 91 ? 4.825 -10.587 -3.753 1.00 79.69 91 ILE A CA 1
ATOM 687 C C . ILE A 1 91 ? 5.441 -9.376 -4.442 1.00 79.69 91 ILE A C 1
ATOM 689 O O . ILE A 1 91 ? 5.856 -9.483 -5.595 1.00 79.69 91 ILE A O 1
ATOM 693 N N . VAL A 1 92 ? 5.466 -8.239 -3.754 1.00 77.81 92 VAL A N 1
ATOM 694 C CA . VAL A 1 92 ? 6.124 -7.016 -4.228 1.00 77.81 92 VAL A CA 1
ATOM 695 C C . VAL A 1 92 ? 7.063 -6.472 -3.175 1.00 77.81 92 VAL A C 1
ATOM 697 O O . VAL A 1 92 ? 6.775 -6.566 -1.983 1.00 77.81 92 VAL A O 1
ATOM 700 N N . ARG A 1 93 ? 8.176 -5.899 -3.622 1.00 78.75 93 ARG A N 1
ATOM 701 C CA . ARG A 1 93 ? 9.120 -5.194 -2.764 1.00 78.75 93 ARG A CA 1
ATOM 702 C C . ARG A 1 93 ? 8.780 -3.705 -2.783 1.00 78.75 93 ARG A C 1
ATOM 704 O O . ARG A 1 93 ? 8.600 -3.137 -3.853 1.00 78.75 93 ARG A O 1
ATOM 711 N N . THR A 1 94 ? 8.600 -3.108 -1.611 1.00 78.88 94 THR A N 1
ATOM 712 C CA . THR A 1 94 ? 8.118 -1.726 -1.459 1.00 78.88 94 THR A CA 1
ATOM 713 C C . THR A 1 94 ? 8.492 -1.176 -0.087 1.00 78.88 94 THR A C 1
ATOM 715 O O . THR A 1 94 ? 8.701 -1.942 0.857 1.00 78.88 94 THR A O 1
ATOM 718 N N . TYR A 1 95 ? 8.549 0.149 0.036 1.00 82.56 95 TYR A N 1
ATOM 719 C CA . TYR A 1 95 ? 8.666 0.815 1.328 1.00 82.56 95 TYR A CA 1
ATOM 720 C C . TYR A 1 95 ? 7.362 0.698 2.124 1.00 82.56 95 TYR A C 1
ATOM 722 O O . TYR A 1 95 ? 6.264 0.858 1.580 1.00 82.56 95 TYR A O 1
ATOM 730 N N . VAL A 1 96 ? 7.497 0.405 3.415 1.00 87.19 96 VAL A N 1
ATOM 731 C CA . VAL A 1 96 ? 6.408 0.356 4.394 1.00 87.19 96 VAL A CA 1
ATOM 732 C C . VAL A 1 96 ? 6.822 1.159 5.619 1.00 87.19 96 VAL A C 1
ATOM 734 O O . VAL A 1 96 ? 7.866 0.894 6.214 1.00 87.19 96 VAL A O 1
ATOM 737 N N . SER A 1 97 ? 5.985 2.108 6.028 1.00 89.31 97 SER A N 1
ATOM 738 C CA . SER A 1 97 ? 6.172 2.842 7.278 1.00 89.31 97 SER A CA 1
ATOM 739 C C . SER A 1 97 ? 5.863 1.955 8.487 1.00 89.31 97 SER A C 1
ATOM 741 O O . SER A 1 97 ? 4.857 1.236 8.506 1.00 89.31 97 SER A O 1
ATOM 743 N N . ASN A 1 98 ? 6.693 2.021 9.530 1.00 89.19 98 ASN A N 1
ATOM 744 C CA . ASN A 1 98 ? 6.462 1.284 10.778 1.00 89.19 98 ASN A CA 1
ATOM 745 C C . ASN A 1 98 ? 5.428 1.932 11.713 1.00 89.19 98 ASN A C 1
ATOM 747 O O . ASN A 1 98 ? 5.267 1.480 12.852 1.00 89.19 98 ASN A O 1
ATOM 751 N N . ILE A 1 99 ? 4.759 3.003 11.283 1.00 91.19 99 ILE A N 1
ATOM 752 C CA . ILE A 1 99 ? 3.715 3.641 12.079 1.00 91.19 99 ILE A CA 1
ATOM 753 C C . ILE A 1 99 ? 2.607 2.614 12.335 1.00 91.19 99 ILE A C 1
ATOM 755 O O . ILE A 1 99 ? 2.035 2.041 11.411 1.00 91.19 99 ILE A O 1
ATOM 759 N N . LEU A 1 100 ? 2.306 2.386 13.614 1.00 92.31 100 LEU A N 1
ATOM 760 C CA . LEU A 1 100 ? 1.269 1.458 14.071 1.00 92.31 100 LEU A CA 1
ATOM 761 C C . LEU A 1 100 ? -0.057 2.168 14.345 1.00 92.31 100 LEU A C 1
ATOM 763 O O . LEU A 1 100 ? -1.126 1.5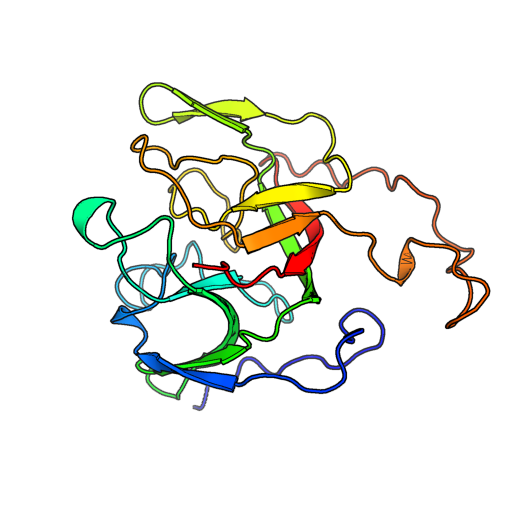96 14.142 1.00 92.31 100 LEU A O 1
ATOM 767 N N . THR A 1 101 ? 0.002 3.392 14.875 1.00 93.56 101 THR A N 1
ATOM 768 C CA . THR A 1 101 ? -1.189 4.176 15.218 1.00 93.56 101 THR A CA 1
ATOM 769 C C . THR A 1 101 ? -0.929 5.669 15.099 1.00 93.56 101 THR A C 1
ATOM 771 O O . THR A 1 101 ? 0.202 6.136 15.263 1.00 93.56 101 THR A O 1
ATOM 774 N N . TYR A 1 102 ? -2.016 6.410 14.902 1.00 92.50 102 TYR A N 1
ATOM 775 C CA . TYR A 1 102 ? -2.060 7.864 14.959 1.00 92.50 102 TYR A CA 1
ATOM 776 C C . TYR A 1 102 ? -2.822 8.327 16.202 1.00 92.50 102 TYR A C 1
ATOM 778 O O . TYR A 1 102 ? -3.811 7.716 16.617 1.00 92.50 102 TYR A O 1
ATOM 786 N N . ALA A 1 103 ? -2.392 9.442 16.786 1.00 90.75 103 ALA A N 1
ATOM 787 C CA . ALA A 1 103 ? -3.109 10.128 17.849 1.00 90.75 103 ALA A CA 1
ATOM 788 C C . ALA A 1 103 ? -3.103 11.632 17.582 1.00 90.75 103 ALA A C 1
ATOM 790 O O . ALA A 1 103 ? -2.055 12.240 17.407 1.00 90.75 103 ALA A O 1
ATOM 791 N N . GLN A 1 104 ? -4.291 12.242 17.604 1.00 87.06 104 GLN A N 1
ATOM 792 C CA . GLN A 1 104 ? -4.467 13.690 17.416 1.00 87.06 104 GLN A CA 1
ATOM 793 C C . GLN A 1 104 ? -3.899 14.226 16.085 1.00 87.06 104 GLN A C 1
ATOM 795 O O . GLN A 1 104 ? -3.453 15.369 16.035 1.00 87.06 104 GLN A O 1
ATOM 800 N N . GLY A 1 105 ? -3.957 13.423 15.016 1.00 85.88 105 GLY A N 1
ATOM 801 C CA . GLY A 1 105 ? -3.483 13.816 13.685 1.00 85.88 105 GLY A CA 1
ATOM 802 C C . GLY A 1 105 ? -1.963 13.784 13.524 1.00 85.88 105 GLY A C 1
ATOM 803 O O . GLY A 1 105 ? -1.431 14.557 12.738 1.00 85.88 105 GLY A O 1
ATOM 804 N N . ALA A 1 106 ? -1.271 12.960 14.315 1.00 88.75 106 ALA A N 1
ATOM 805 C CA . ALA A 1 106 ? 0.161 12.710 14.190 1.00 88.75 106 ALA A CA 1
ATOM 806 C C . ALA A 1 106 ? 0.485 11.245 14.548 1.00 88.75 106 ALA A C 1
ATOM 808 O O . ALA A 1 106 ? -0.286 10.619 15.292 1.00 88.75 106 ALA A O 1
ATOM 809 N N . PRO A 1 107 ? 1.612 10.687 14.070 1.00 90.94 107 PRO A N 1
ATOM 810 C CA . PRO A 1 107 ? 2.058 9.350 14.444 1.00 90.94 107 PRO A CA 1
ATOM 811 C C . PRO A 1 107 ? 2.265 9.244 15.960 1.00 90.94 107 PRO A C 1
ATOM 813 O O . PRO A 1 107 ? 2.835 10.138 16.588 1.00 90.94 107 PRO A O 1
ATOM 816 N N . ALA A 1 108 ? 1.777 8.160 16.564 1.00 91.25 108 ALA A N 1
ATOM 817 C CA . ALA A 1 108 ? 1.758 7.995 18.019 1.00 91.25 108 ALA A CA 1
ATOM 818 C C . ALA A 1 108 ? 2.564 6.798 18.519 1.00 91.25 108 ALA A C 1
ATOM 820 O O . ALA A 1 108 ? 3.125 6.841 19.616 1.00 91.25 108 ALA A O 1
ATOM 821 N N . THR A 1 109 ? 2.587 5.716 17.745 1.00 91.81 109 THR A N 1
ATOM 822 C CA . THR A 1 109 ? 3.316 4.491 18.081 1.00 91.81 109 THR A CA 1
ATOM 823 C C . THR A 1 109 ? 3.962 3.915 16.835 1.00 91.81 109 THR A C 1
ATOM 825 O O . THR A 1 109 ? 3.345 3.932 15.771 1.00 91.81 109 THR A O 1
ATOM 828 N N . TRP A 1 110 ? 5.141 3.325 17.005 1.00 90.25 110 TRP A N 1
ATOM 829 C CA . TRP A 1 110 ? 5.967 2.778 15.934 1.00 90.25 110 TRP A CA 1
ATOM 830 C C . TRP A 1 110 ? 6.371 1.346 16.269 1.00 90.25 110 TRP A C 1
ATOM 832 O O . TRP A 1 110 ? 6.564 1.011 17.443 1.00 90.25 110 TRP A O 1
ATOM 842 N N . GLU A 1 111 ? 6.505 0.517 15.243 1.00 86.50 111 GLU A N 1
ATOM 843 C CA . GLU A 1 111 ? 7.082 -0.815 15.359 1.00 86.50 111 GLU A CA 1
ATOM 844 C C . GLU A 1 111 ? 8.609 -0.715 15.295 1.00 86.50 111 GLU A C 1
ATOM 846 O O . GLU A 1 111 ? 9.173 -0.162 14.354 1.00 86.50 111 GLU A O 1
ATOM 851 N N . ALA A 1 112 ? 9.300 -1.255 16.300 1.00 79.81 112 ALA A N 1
ATOM 852 C CA . ALA A 1 112 ? 10.761 -1.184 16.343 1.00 79.81 112 ALA A CA 1
ATOM 853 C C . ALA A 1 112 ? 11.416 -2.084 15.284 1.00 79.81 112 ALA A C 1
ATOM 855 O O . ALA A 1 112 ? 12.522 -1.801 14.832 1.00 79.81 112 ALA A O 1
ATOM 856 N N . ALA A 1 113 ? 10.755 -3.185 14.921 1.00 76.81 113 ALA A N 1
ATOM 857 C CA . ALA A 1 113 ? 11.194 -4.082 13.864 1.00 76.81 113 ALA A CA 1
ATOM 858 C C . ALA A 1 113 ? 9.972 -4.761 13.219 1.00 76.81 113 ALA A C 1
ATOM 860 O O . ALA A 1 113 ? 9.263 -5.487 13.922 1.00 76.81 113 ALA A O 1
ATOM 861 N N . PRO A 1 114 ? 9.732 -4.577 11.907 1.00 78.25 114 PRO A N 1
ATOM 862 C CA . PRO A 1 114 ? 8.632 -5.229 11.201 1.00 78.25 114 PRO A CA 1
ATOM 863 C C . PRO A 1 114 ? 8.602 -6.749 11.435 1.00 78.25 114 PRO A C 1
ATOM 865 O O . PRO A 1 114 ? 9.601 -7.443 11.225 1.00 78.25 114 PRO A O 1
ATOM 868 N N . ALA A 1 115 ? 7.454 -7.284 11.860 1.00 82.75 115 ALA A N 1
ATOM 869 C CA . ALA A 1 115 ? 7.281 -8.718 12.071 1.00 82.75 115 ALA A CA 1
ATOM 870 C C . ALA A 1 115 ? 6.652 -9.390 10.843 1.00 82.75 115 ALA A C 1
ATOM 872 O O . ALA A 1 115 ? 5.653 -8.936 10.289 1.00 82.75 115 ALA A O 1
ATOM 873 N N . LEU A 1 116 ? 7.204 -10.528 10.430 1.00 83.12 116 LEU A N 1
ATOM 874 C CA . LEU A 1 116 ? 6.650 -11.303 9.320 1.00 83.12 116 LEU A CA 1
ATOM 875 C C . LEU A 1 116 ? 5.226 -11.779 9.626 1.00 83.12 116 LEU A C 1
ATOM 877 O O . LEU A 1 116 ? 4.929 -12.220 10.738 1.00 83.12 116 LEU A O 1
ATOM 881 N N . GLY A 1 117 ? 4.354 -11.722 8.620 1.00 85.75 117 GLY A N 1
ATOM 882 C CA . GLY A 1 117 ? 2.936 -12.032 8.778 1.00 85.75 117 GLY A CA 1
ATOM 883 C C . GLY A 1 117 ? 2.137 -10.945 9.502 1.00 85.75 117 GLY A C 1
ATOM 884 O O . GLY A 1 117 ? 1.020 -11.217 9.934 1.00 85.75 117 GLY A O 1
ATOM 885 N N . GLN A 1 118 ? 2.675 -9.733 9.647 1.00 89.38 118 GLN A N 1
ATOM 886 C CA . GLN A 1 118 ? 1.917 -8.566 10.096 1.00 89.38 118 GLN A CA 1
ATOM 887 C C . GLN A 1 118 ? 1.129 -7.955 8.924 1.00 89.38 118 GLN A C 1
ATOM 889 O O . GLN A 1 118 ? 1.633 -7.956 7.795 1.00 89.38 118 GLN A O 1
ATOM 894 N N . PRO A 1 119 ? -0.104 -7.462 9.152 1.00 93.12 119 PRO A N 1
ATOM 895 C CA . PRO A 1 119 ? -0.874 -6.811 8.102 1.00 93.12 119 PRO A CA 1
ATOM 896 C C . PRO A 1 119 ? -0.253 -5.466 7.721 1.00 93.12 119 PRO A C 1
ATOM 898 O O . PRO A 1 119 ? 0.259 -4.739 8.573 1.00 93.12 119 PRO A O 1
ATOM 901 N N . VAL A 1 120 ? -0.349 -5.143 6.435 1.00 93.31 120 VAL A N 1
ATOM 902 C CA . VAL A 1 120 ? 0.090 -3.874 5.851 1.00 93.31 120 VAL A CA 1
ATOM 903 C C . VAL A 1 120 ? -1.090 -3.239 5.132 1.00 93.31 120 VAL A C 1
ATOM 905 O O . VAL A 1 120 ? -1.830 -3.920 4.414 1.00 93.31 120 VAL A O 1
ATOM 908 N N . TYR A 1 121 ? -1.266 -1.938 5.320 1.00 93.94 121 TYR A N 1
ATOM 909 C CA . TYR A 1 121 ? -2.418 -1.183 4.850 1.00 93.94 121 TYR A CA 1
ATOM 910 C C . TYR A 1 121 ? -1.992 -0.080 3.890 1.00 93.94 121 TYR A C 1
ATOM 912 O O . TYR A 1 121 ? -0.897 0.465 4.016 1.00 93.94 121 TYR A O 1
ATOM 920 N N . VAL A 1 122 ? -2.869 0.255 2.945 1.00 92.06 122 VAL A N 1
ATOM 921 C CA . VAL A 1 122 ? -2.684 1.428 2.083 1.00 92.06 122 VAL A CA 1
ATOM 922 C C . VAL A 1 122 ? -3.023 2.683 2.883 1.00 92.06 122 VAL A C 1
ATOM 924 O O . VAL A 1 122 ? -4.149 2.821 3.363 1.00 92.06 122 VAL A O 1
ATOM 927 N N . ASP A 1 123 ? -2.059 3.591 3.022 1.00 90.38 123 ASP A N 1
ATOM 928 C CA . ASP A 1 123 ? -2.145 4.740 3.922 1.00 90.38 123 ASP A CA 1
ATOM 929 C C . ASP A 1 123 ? -1.897 6.069 3.193 1.00 90.38 123 ASP A C 1
ATOM 931 O O . ASP A 1 123 ? -0.834 6.338 2.622 1.00 90.38 123 ASP A O 1
ATOM 935 N N . ASP A 1 124 ? -2.905 6.935 3.234 1.00 87.25 124 ASP A N 1
ATOM 936 C CA . ASP A 1 124 ? -2.875 8.269 2.638 1.00 87.25 124 ASP A CA 1
ATOM 937 C C . ASP A 1 124 ? -2.397 9.363 3.590 1.00 87.25 124 ASP A C 1
ATOM 939 O O . ASP A 1 124 ? -2.408 10.525 3.208 1.00 87.25 124 ASP A O 1
ATOM 943 N N . SER A 1 125 ? -1.947 9.018 4.797 1.00 86.94 125 SER A N 1
ATOM 944 C CA . SER A 1 125 ? -1.493 10.012 5.771 1.00 86.94 125 SER A CA 1
ATOM 945 C C . SER A 1 125 ? -0.279 10.791 5.261 1.00 86.94 125 SER A C 1
ATOM 947 O O . SER A 1 125 ? 0.683 10.194 4.775 1.00 86.94 125 SE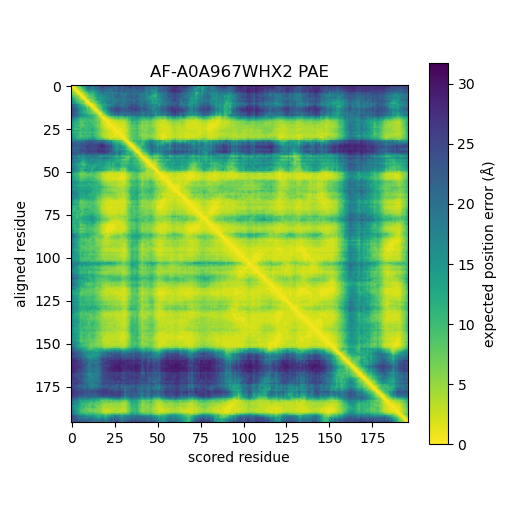R A O 1
ATOM 949 N N . ASP A 1 126 ? -0.291 12.113 5.423 1.00 83.50 126 ASP A N 1
ATOM 950 C CA . ASP A 1 126 ? 0.806 13.008 5.012 1.00 83.50 126 ASP A CA 1
ATOM 951 C C . ASP A 1 126 ? 2.112 12.762 5.788 1.00 83.50 126 ASP A C 1
ATOM 953 O O . ASP A 1 126 ? 3.175 13.219 5.382 1.00 83.50 126 ASP A O 1
ATOM 957 N N . ASP A 1 127 ? 2.028 12.041 6.908 1.00 84.25 127 ASP A N 1
ATOM 958 C CA . ASP A 1 127 ? 3.155 11.701 7.779 1.00 84.25 127 ASP A CA 1
ATOM 959 C C . ASP A 1 127 ? 4.079 10.610 7.206 1.00 84.25 127 ASP A C 1
ATOM 961 O O . ASP A 1 127 ? 5.103 10.309 7.812 1.00 84.25 127 ASP A O 1
ATOM 965 N N . LEU A 1 128 ? 3.706 9.979 6.088 1.00 81.00 128 LEU A N 1
ATOM 966 C CA . LEU A 1 128 ? 4.554 9.000 5.404 1.00 81.00 128 LEU A CA 1
ATOM 967 C C . LEU A 1 128 ? 5.552 9.727 4.499 1.00 81.00 128 LEU A C 1
ATOM 969 O O . LEU A 1 128 ? 5.176 10.659 3.781 1.00 81.00 128 LEU A O 1
ATOM 973 N N . GLY A 1 129 ? 6.794 9.246 4.472 1.00 75.62 129 GLY A N 1
ATOM 974 C CA . GLY A 1 129 ? 7.830 9.722 3.572 1.00 75.62 129 GLY A CA 1
ATOM 975 C C . GLY A 1 129 ? 7.451 9.614 2.095 1.00 75.62 129 GLY A C 1
ATOM 976 O O . GLY A 1 129 ? 6.544 8.878 1.684 1.00 75.62 129 GLY A O 1
ATOM 977 N N . ALA A 1 130 ? 8.167 10.377 1.272 1.00 72.75 130 ALA A N 1
ATOM 978 C CA . ALA A 1 130 ? 7.978 10.367 -0.171 1.00 72.75 130 ALA A CA 1
ATOM 979 C C . ALA A 1 130 ? 8.173 8.951 -0.738 1.00 72.75 130 ALA A C 1
ATOM 981 O O . ALA A 1 130 ? 9.102 8.248 -0.354 1.00 72.75 130 ALA A O 1
ATOM 982 N N . GLY A 1 131 ? 7.286 8.526 -1.638 1.00 70.50 131 GLY A N 1
ATOM 983 C CA . GLY A 1 131 ? 7.305 7.162 -2.175 1.00 70.50 131 GLY A CA 1
ATOM 984 C C . GLY A 1 131 ? 6.703 6.086 -1.258 1.00 70.50 131 GLY A C 1
ATOM 985 O O . GLY A 1 131 ? 6.549 4.941 -1.678 1.00 70.50 131 GLY A O 1
ATOM 986 N N . THR A 1 132 ? 6.291 6.416 -0.032 1.00 81.06 132 THR A N 1
ATOM 987 C CA . THR A 1 132 ? 5.688 5.433 0.877 1.00 81.06 132 THR A CA 1
ATOM 988 C C . THR A 1 132 ? 4.167 5.544 0.858 1.00 81.06 132 THR A C 1
ATOM 990 O O . THR A 1 132 ? 3.562 6.528 1.290 1.00 81.06 132 THR A O 1
ATOM 993 N N . THR A 1 133 ? 3.534 4.489 0.350 1.00 87.19 133 THR A N 1
ATOM 994 C CA . THR A 1 133 ? 2.068 4.357 0.234 1.00 87.19 133 THR A CA 1
ATOM 995 C C . THR A 1 133 ? 1.482 3.376 1.247 1.00 87.19 133 THR A C 1
ATOM 997 O O . THR A 1 133 ? 0.263 3.245 1.358 1.00 87.19 133 THR A O 1
ATOM 1000 N N . LEU A 1 134 ? 2.347 2.688 1.995 1.00 90.19 134 LEU A N 1
ATOM 1001 C CA . LEU A 1 134 ? 1.984 1.622 2.913 1.00 90.19 134 LEU A CA 1
ATOM 1002 C C . LEU A 1 134 ? 2.415 1.934 4.343 1.00 90.19 134 LEU A C 1
ATOM 1004 O O . LEU A 1 134 ? 3.512 2.438 4.579 1.00 90.19 134 LEU A O 1
ATOM 1008 N N . SER A 1 135 ? 1.585 1.544 5.305 1.00 92.12 135 SER A N 1
ATOM 1009 C CA . SER A 1 135 ? 1.921 1.571 6.728 1.00 92.12 135 SER A CA 1
ATOM 1010 C C . SER A 1 135 ? 1.403 0.323 7.444 1.00 92.12 135 SER A C 1
ATOM 1012 O O . SER A 1 135 ? 0.611 -0.461 6.908 1.00 92.12 135 SER A O 1
ATOM 1014 N N . MET A 1 136 ? 1.840 0.128 8.686 1.00 92.56 136 MET A N 1
ATOM 1015 C CA . MET A 1 136 ? 1.274 -0.885 9.582 1.00 92.56 136 MET A CA 1
ATOM 1016 C C . MET A 1 136 ? 0.014 -0.389 10.312 1.00 92.56 136 MET A C 1
ATOM 1018 O O . MET A 1 136 ? -0.580 -1.135 11.098 1.00 92.56 136 MET A O 1
ATOM 1022 N N . ALA A 1 137 ? -0.406 0.855 10.066 1.00 93.31 137 ALA A N 1
ATOM 1023 C CA . ALA A 1 137 ? -1.528 1.476 10.740 1.00 93.31 137 ALA A CA 1
ATOM 1024 C C . ALA A 1 137 ? -2.850 1.080 10.076 1.00 93.31 137 ALA A C 1
ATOM 1026 O O . ALA A 1 137 ? -3.126 1.386 8.915 1.00 93.31 137 ALA A O 1
ATOM 1027 N N . ALA A 1 138 ? -3.716 0.436 10.860 1.00 93.44 138 ALA A N 1
ATOM 1028 C CA . ALA A 1 138 ? -5.048 0.040 10.407 1.00 93.44 138 ALA A CA 1
ATOM 1029 C C . ALA A 1 138 ? -5.976 1.236 10.129 1.00 93.44 138 ALA A C 1
ATOM 1031 O O . ALA A 1 138 ? -6.998 1.066 9.474 1.00 93.44 138 ALA A O 1
ATOM 1032 N N . ALA A 1 139 ? -5.634 2.430 10.616 1.00 93.19 139 ALA A N 1
ATOM 1033 C CA . ALA A 1 139 ? -6.354 3.668 10.353 1.00 93.19 139 ALA A CA 1
ATOM 1034 C C . ALA A 1 139 ? -5.364 4.790 10.032 1.00 93.19 139 ALA A C 1
ATOM 1036 O O . ALA A 1 139 ? -4.277 4.827 10.611 1.00 93.19 139 ALA A O 1
ATOM 1037 N N . ASN A 1 140 ? -5.760 5.705 9.150 1.00 90.56 140 ASN A N 1
ATOM 1038 C CA . ASN A 1 140 ? -4.960 6.870 8.782 1.00 90.56 140 ASN A CA 1
ATOM 1039 C C . ASN A 1 140 ? -4.943 7.943 9.888 1.00 90.56 140 ASN A C 1
ATOM 1041 O O . ASN A 1 140 ? -5.614 7.832 10.919 1.00 90.56 140 ASN A O 1
ATOM 1045 N N . THR A 1 141 ? -4.227 9.039 9.640 1.00 89.12 141 THR A N 1
ATOM 1046 C CA . THR A 1 141 ? -4.089 10.180 10.562 1.00 89.12 141 THR 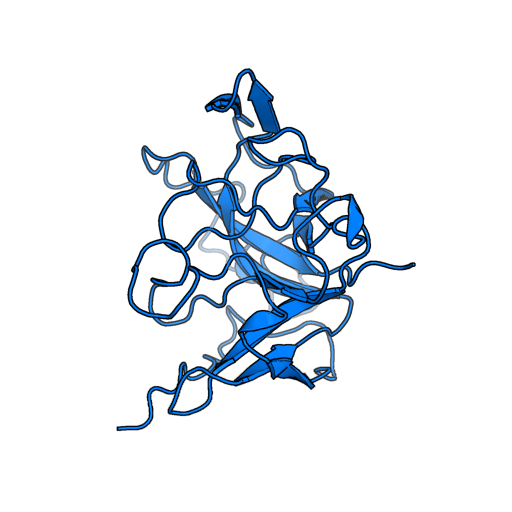A CA 1
ATOM 1047 C C . THR A 1 141 ? -5.429 10.831 10.950 1.00 89.12 141 THR A C 1
ATOM 1049 O O . THR A 1 141 ? -5.577 11.380 12.045 1.00 89.12 141 THR A O 1
ATOM 1052 N N . ALA A 1 142 ? -6.458 10.700 10.102 1.00 88.88 142 ALA A N 1
ATOM 1053 C CA . ALA A 1 142 ? -7.820 11.168 10.370 1.00 88.88 142 ALA A CA 1
ATOM 1054 C C . ALA A 1 142 ? -8.670 10.180 11.199 1.00 88.88 142 ALA A C 1
ATOM 1056 O O . ALA A 1 142 ? -9.821 10.482 11.526 1.00 88.88 142 ALA A O 1
ATOM 1057 N N . GLY A 1 143 ? -8.126 9.012 11.553 1.00 89.44 143 GLY A N 1
ATOM 1058 C CA . GLY A 1 143 ? -8.826 7.957 12.286 1.00 89.44 143 GLY A CA 1
ATOM 1059 C C . GLY A 1 143 ? -9.811 7.161 11.429 1.00 89.44 143 GLY A C 1
ATOM 1060 O O . GLY A 1 143 ? -10.758 6.590 11.968 1.00 89.44 143 GLY A O 1
ATOM 1061 N N . VAL A 1 144 ? -9.627 7.157 10.107 1.00 89.88 144 VAL A N 1
ATOM 1062 C CA . VAL A 1 144 ? -10.436 6.378 9.167 1.00 89.88 144 VAL A CA 1
ATOM 1063 C C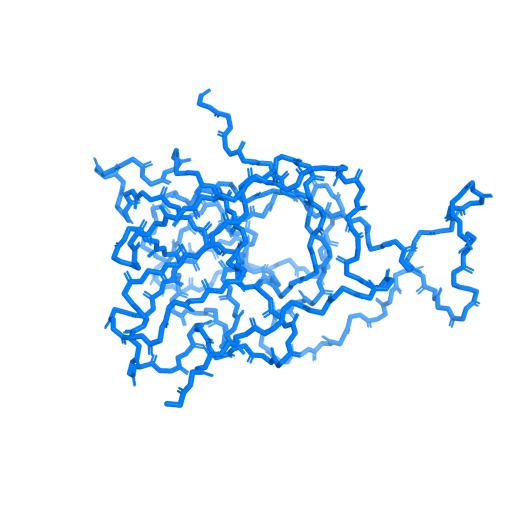 . VAL A 1 144 ? -9.698 5.091 8.817 1.00 89.88 144 VAL A C 1
ATOM 1065 O O . VAL A 1 144 ? -8.523 5.130 8.463 1.00 89.88 144 VAL A O 1
ATOM 1068 N N . ASP A 1 145 ? -10.405 3.966 8.885 1.00 92.31 145 ASP A N 1
ATOM 1069 C CA . ASP A 1 145 ? -9.864 2.642 8.576 1.00 92.31 145 ASP A CA 1
ATOM 1070 C C . ASP A 1 145 ? -9.267 2.576 7.155 1.00 92.31 145 ASP A C 1
ATOM 1072 O O . ASP A 1 145 ? -9.895 2.980 6.170 1.00 92.31 145 ASP A O 1
ATOM 1076 N N . ASN A 1 146 ? -8.053 2.041 7.053 1.00 92.50 146 ASN A N 1
ATOM 1077 C CA . ASN A 1 146 ? -7.320 1.826 5.812 1.00 92.50 146 ASN A CA 1
ATOM 1078 C C . ASN A 1 146 ? -7.660 0.458 5.193 1.00 92.50 146 ASN A C 1
ATOM 1080 O O . ASN A 1 146 ? -7.898 -0.509 5.923 1.00 92.50 146 ASN A O 1
ATOM 1084 N N . PRO A 1 147 ? -7.661 0.326 3.855 1.00 92.38 147 PRO A N 1
ATOM 1085 C CA . PRO A 1 147 ? -7.812 -0.965 3.208 1.00 92.38 147 PRO A CA 1
ATOM 1086 C C . PRO A 1 147 ? -6.547 -1.803 3.384 1.00 92.38 147 PRO A C 1
ATOM 1088 O O . PRO A 1 147 ? -5.417 -1.307 3.344 1.00 92.38 147 PRO A O 1
ATOM 1091 N N . LEU A 1 148 ? -6.755 -3.106 3.555 1.00 92.44 148 LEU A N 1
ATOM 1092 C CA . LEU A 1 148 ? -5.675 -4.076 3.661 1.00 92.44 148 LEU A CA 1
ATOM 1093 C C . LEU A 1 148 ? -4.994 -4.245 2.295 1.00 92.44 148 LEU A C 1
ATOM 1095 O O . LEU A 1 148 ? -5.621 -4.674 1.325 1.00 92.44 148 LEU A O 1
ATOM 1099 N N . ALA A 1 149 ? -3.698 -3.947 2.227 1.00 91.12 149 ALA A N 1
ATOM 1100 C CA . ALA A 1 149 ? -2.879 -4.235 1.052 1.00 91.12 149 ALA A CA 1
ATOM 1101 C C . ALA A 1 149 ? -2.471 -5.713 1.025 1.00 91.12 149 ALA A C 1
ATOM 1103 O O . ALA A 1 149 ? -2.544 -6.395 0.001 1.00 91.12 149 ALA A O 1
ATOM 1104 N N . GLY A 1 150 ? -2.042 -6.224 2.176 1.00 91.50 150 GLY A N 1
ATOM 1105 C CA . GLY A 1 150 ? -1.486 -7.559 2.268 1.00 91.50 150 GLY A CA 1
ATOM 1106 C C . GLY A 1 150 ? -0.787 -7.809 3.589 1.00 91.50 150 GLY A C 1
ATOM 1107 O O . GLY A 1 150 ? -1.158 -7.261 4.626 1.00 91.50 150 GLY A O 1
ATOM 1108 N N . TRP A 1 151 ? 0.223 -8.667 3.533 1.00 91.19 151 TRP A N 1
ATOM 1109 C CA . TRP A 1 151 ? 0.945 -9.147 4.703 1.00 91.19 151 TRP A CA 1
ATOM 1110 C C . TRP A 1 151 ? 2.443 -9.082 4.456 1.00 91.19 151 TRP A C 1
ATOM 1112 O O . TRP A 1 151 ? 2.900 -9.444 3.371 1.00 91.19 151 TRP A O 1
ATOM 1122 N N . LEU A 1 152 ? 3.208 -8.670 5.465 1.00 88.38 152 LEU A N 1
ATOM 1123 C CA . LEU A 1 152 ? 4.665 -8.746 5.404 1.00 88.38 152 LEU A CA 1
ATOM 1124 C C . LEU A 1 152 ? 5.105 -10.183 5.137 1.00 88.38 152 LEU A C 1
ATOM 1126 O O . LEU A 1 152 ? 4.665 -11.123 5.808 1.00 88.38 152 LEU A O 1
ATOM 1130 N N . PHE A 1 153 ? 5.977 -10.340 4.152 1.00 82.56 153 PHE A N 1
ATOM 1131 C CA . PHE A 1 153 ? 6.433 -11.618 3.640 1.00 82.56 153 PHE A CA 1
ATOM 1132 C C . PHE A 1 153 ? 7.948 -11.603 3.444 1.00 82.56 153 PHE A C 1
ATOM 1134 O O . PHE A 1 153 ? 8.574 -10.548 3.398 1.00 82.56 153 PHE A O 1
ATOM 1141 N N . TYR A 1 154 ? 8.544 -12.786 3.332 1.00 70.06 154 TYR A N 1
ATOM 1142 C CA . TYR A 1 154 ? 9.967 -12.911 3.033 1.00 70.06 154 TYR A CA 1
ATOM 1143 C C . TYR A 1 154 ? 10.254 -12.408 1.615 1.00 70.06 154 TYR A C 1
ATOM 1145 O O . TYR A 1 154 ? 9.531 -12.784 0.686 1.00 70.06 154 TYR A O 1
ATOM 1153 N N . CYS A 1 155 ? 11.326 -11.640 1.415 1.00 66.50 155 CYS A N 1
ATOM 1154 C CA . CYS A 1 155 ? 11.876 -11.516 0.070 1.00 66.50 155 CYS A CA 1
ATOM 1155 C C . CYS A 1 155 ? 12.550 -12.840 -0.313 1.00 66.50 155 CYS A C 1
ATOM 1157 O O . CYS A 1 155 ? 13.178 -13.485 0.526 1.00 66.50 155 CYS A O 1
ATOM 1159 N N . GLN A 1 156 ? 12.407 -13.294 -1.563 1.00 50.97 156 GLN A N 1
ATOM 1160 C CA . GLN A 1 156 ? 13.006 -14.567 -1.999 1.00 50.97 156 GLN A CA 1
ATOM 1161 C C . GLN A 1 156 ? 14.534 -14.598 -1.826 1.00 50.97 156 GLN A C 1
ATOM 1163 O O . GLN A 1 156 ? 15.087 -15.668 -1.595 1.00 50.97 156 GLN A O 1
ATOM 1168 N N . ASP A 1 157 ? 15.196 -13.440 -1.850 1.00 47.28 157 ASP A N 1
ATOM 1169 C CA . ASP A 1 157 ? 16.630 -13.310 -1.560 1.00 47.28 157 ASP A CA 1
ATOM 1170 C C . ASP A 1 157 ? 16.975 -13.584 -0.074 1.00 47.28 157 ASP A C 1
ATOM 1172 O O . ASP A 1 157 ? 18.094 -13.963 0.260 1.00 47.28 157 ASP A O 1
ATOM 1176 N N . GLU A 1 158 ? 15.999 -13.454 0.833 1.00 46.16 158 GLU A N 1
ATOM 1177 C CA . GLU A 1 158 ? 16.177 -13.494 2.294 1.00 46.16 158 GLU A CA 1
ATOM 1178 C C . GLU A 1 158 ? 15.824 -14.851 2.925 1.00 46.16 158 GLU A C 1
ATOM 1180 O O . GLU A 1 158 ? 16.166 -15.111 4.084 1.00 46.16 158 GLU A O 1
ATOM 1185 N N . TYR A 1 159 ? 15.134 -15.733 2.194 1.00 41.97 159 TYR A N 1
ATOM 1186 C CA . TYR A 1 159 ? 14.806 -17.075 2.671 1.00 41.97 159 TYR A CA 1
ATOM 1187 C C . TYR A 1 159 ? 15.733 -18.105 2.036 1.00 41.97 159 TYR A C 1
ATOM 1189 O O . TYR A 1 159 ? 15.835 -18.221 0.818 1.00 41.97 159 TYR A O 1
ATOM 1197 N N . ALA A 1 160 ? 16.376 -18.920 2.872 1.00 42.16 160 ALA A N 1
ATOM 1198 C CA . ALA A 1 160 ? 17.147 -20.066 2.417 1.00 42.16 160 ALA A CA 1
ATOM 1199 C C . ALA A 1 160 ? 16.223 -21.181 1.899 1.00 42.16 160 ALA A C 1
ATOM 1201 O O . ALA A 1 160 ? 16.093 -22.233 2.526 1.00 42.16 160 ALA A O 1
ATOM 1202 N N . ASP A 1 161 ? 15.567 -20.965 0.758 1.00 44.44 161 ASP A N 1
ATOM 1203 C CA . ASP A 1 161 ? 14.796 -22.010 0.098 1.00 44.44 161 ASP A CA 1
ATOM 1204 C C . ASP A 1 161 ? 15.735 -22.924 -0.698 1.00 44.44 161 ASP A C 1
ATOM 1206 O O . ASP A 1 161 ? 16.200 -22.617 -1.795 1.00 44.44 161 ASP A O 1
ATOM 1210 N N . SER A 1 162 ? 16.026 -24.095 -0.134 1.00 46.88 162 SER A N 1
ATOM 1211 C CA . SER A 1 162 ? 16.798 -25.144 -0.810 1.00 46.88 162 SER A CA 1
ATOM 1212 C C . SER A 1 162 ? 16.082 -25.795 -2.012 1.00 46.88 162 SER A C 1
ATOM 1214 O O . SER A 1 162 ? 16.694 -26.618 -2.693 1.00 46.88 162 SER A O 1
ATOM 1216 N N . GLY A 1 163 ? 14.804 -25.478 -2.262 1.00 44.84 163 GLY A N 1
ATOM 1217 C CA . GLY A 1 163 ? 13.980 -26.069 -3.320 1.00 44.84 163 GLY A CA 1
ATOM 1218 C C . GLY A 1 163 ? 13.814 -25.214 -4.582 1.00 44.84 163 GLY A C 1
ATOM 1219 O O . GLY A 1 163 ? 13.579 -25.780 -5.651 1.00 44.84 163 GLY A O 1
ATOM 1220 N N . VAL A 1 164 ? 13.966 -23.888 -4.489 1.00 44.78 164 VAL A N 1
ATOM 1221 C CA . VAL A 1 164 ? 13.783 -22.944 -5.606 1.00 44.78 164 VAL A CA 1
ATOM 1222 C C . VAL A 1 164 ? 14.896 -21.889 -5.550 1.00 44.78 164 VAL A C 1
ATOM 1224 O O . VAL A 1 164 ? 14.844 -20.963 -4.757 1.00 44.78 164 VAL A O 1
ATOM 1227 N N . GLY A 1 165 ? 15.958 -22.055 -6.344 1.00 42.69 165 GLY A N 1
ATOM 1228 C CA . GLY A 1 165 ? 17.028 -21.049 -6.491 1.00 42.69 165 GLY A CA 1
ATOM 1229 C C . GLY A 1 165 ? 18.172 -21.094 -5.466 1.00 42.69 165 GLY A C 1
ATOM 1230 O O . GLY A 1 165 ? 19.302 -20.783 -5.836 1.00 42.69 165 GLY A O 1
ATOM 1231 N N . GLY A 1 166 ? 17.945 -21.601 -4.251 1.00 41.16 166 GLY A N 1
ATOM 1232 C CA . GLY A 1 166 ? 18.975 -21.709 -3.210 1.00 41.16 166 GLY A CA 1
ATOM 1233 C C . GLY A 1 166 ? 19.254 -20.378 -2.486 1.00 41.16 166 GLY A C 1
ATOM 1234 O O . GLY A 1 166 ? 19.034 -19.315 -3.052 1.00 41.16 166 GLY A O 1
ATOM 1235 N N . PRO A 1 167 ? 19.743 -20.414 -1.229 1.00 45.34 167 PRO A N 1
ATOM 1236 C CA . PRO A 1 167 ? 19.976 -19.209 -0.432 1.00 45.34 167 PRO A CA 1
ATOM 1237 C C . PRO A 1 167 ? 20.983 -18.262 -1.079 1.00 45.34 167 PRO A C 1
ATOM 1239 O O . PRO A 1 167 ? 22.075 -18.693 -1.472 1.00 45.34 167 PRO A O 1
ATOM 1242 N N . ASN A 1 168 ? 20.706 -16.960 -1.015 1.00 50.66 168 ASN A N 1
ATOM 1243 C CA . ASN A 1 168 ? 21.761 -15.965 -1.077 1.00 50.66 168 ASN A CA 1
ATOM 1244 C C . ASN A 1 168 ? 22.646 -16.097 0.171 1.00 50.66 168 ASN A C 1
ATOM 1246 O O . ASN A 1 168 ? 22.384 -15.566 1.243 1.00 50.66 168 ASN A O 1
ATOM 1250 N N . SER A 1 169 ? 23.724 -16.870 0.040 1.00 49.72 169 SER A N 1
ATOM 1251 C CA . SER A 1 169 ? 24.663 -17.149 1.136 1.00 49.72 169 SER A CA 1
ATOM 1252 C C . SER A 1 169 ? 25.469 -15.934 1.614 1.00 49.72 169 SER A C 1
ATOM 1254 O O . SER A 1 169 ? 26.264 -16.070 2.545 1.00 49.72 169 SER A O 1
ATOM 1256 N N . SER A 1 170 ? 25.325 -14.780 0.956 1.00 52.34 170 SER A N 1
ATOM 1257 C CA . SER A 1 170 ? 26.073 -13.566 1.288 1.00 52.34 170 SER A CA 1
ATOM 1258 C C . SER A 1 170 ? 25.364 -12.665 2.293 1.00 52.34 170 SER A C 1
ATOM 1260 O O . SER A 1 170 ? 25.971 -11.706 2.765 1.00 52.34 170 SER A O 1
ATOM 1262 N N . ASP A 1 171 ? 24.127 -12.997 2.660 1.00 47.56 171 ASP A N 1
ATOM 1263 C CA . ASP A 1 171 ? 23.265 -12.092 3.392 1.00 47.56 171 ASP A CA 1
ATOM 1264 C C . ASP A 1 171 ? 22.495 -12.812 4.510 1.00 47.56 171 ASP A C 1
ATOM 1266 O O . ASP A 1 171 ? 21.951 -13.902 4.333 1.00 47.56 171 ASP A O 1
ATOM 1270 N N . SER A 1 172 ? 22.553 -12.258 5.720 1.00 49.25 172 SER A N 1
ATOM 1271 C CA . SER A 1 172 ? 22.055 -12.910 6.932 1.00 49.25 172 SER A CA 1
ATOM 1272 C C . SER A 1 172 ? 20.783 -12.238 7.423 1.00 49.25 172 SER A C 1
ATOM 1274 O O . SER A 1 172 ? 20.810 -11.055 7.751 1.00 49.25 172 SER A O 1
ATOM 1276 N N . TYR A 1 173 ? 19.703 -13.010 7.561 1.00 43.66 173 TYR A N 1
ATOM 1277 C CA . TYR A 1 173 ? 18.482 -12.546 8.214 1.00 43.66 173 TYR A CA 1
ATOM 1278 C C . TYR A 1 173 ? 18.625 -12.520 9.753 1.00 43.66 173 TYR A C 1
ATOM 1280 O O . TYR A 1 173 ? 19.164 -13.475 10.329 1.00 43.66 173 TYR A O 1
ATOM 1288 N N . PRO A 1 174 ? 18.060 -11.508 10.440 1.00 49.88 174 PRO A N 1
ATOM 1289 C CA . PRO A 1 174 ? 17.511 -10.273 9.871 1.00 49.88 174 PRO A CA 1
ATOM 1290 C C . PRO A 1 174 ? 18.641 -9.363 9.375 1.00 49.88 174 PRO A C 1
ATOM 1292 O O . PRO A 1 174 ? 19.644 -9.207 10.079 1.00 49.88 174 PRO A O 1
ATOM 1295 N N . ARG A 1 175 ? 18.474 -8.741 8.193 1.00 47.50 175 ARG A N 1
ATOM 1296 C CA . ARG A 1 175 ? 19.322 -7.599 7.824 1.00 47.50 175 ARG A CA 1
ATOM 1297 C C . ARG A 1 175 ? 19.184 -6.561 8.934 1.00 47.50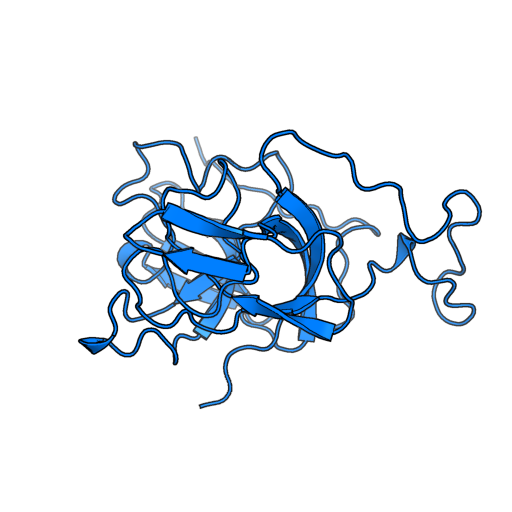 175 ARG A C 1
ATOM 1299 O O . ARG A 1 175 ? 18.095 -6.375 9.481 1.00 47.50 175 ARG A O 1
ATOM 1306 N N . SER A 1 176 ? 20.282 -5.895 9.284 1.00 47.72 176 SER A N 1
ATOM 1307 C CA . SER A 1 176 ? 20.144 -4.590 9.919 1.00 47.72 176 SER A CA 1
ATOM 1308 C C . SER A 1 176 ? 19.371 -3.745 8.922 1.00 47.72 176 SER A C 1
ATOM 1310 O O . SER A 1 176 ? 19.877 -3.481 7.831 1.00 47.72 176 SER A O 1
ATOM 1312 N N . TRP A 1 177 ? 18.121 -3.447 9.247 1.00 53.62 177 TRP A N 1
ATOM 1313 C CA . TRP A 1 177 ? 17.336 -2.497 8.488 1.00 53.62 177 TRP A CA 1
ATOM 1314 C C . TRP A 1 177 ? 18.166 -1.216 8.398 1.00 53.62 177 TRP A C 1
ATOM 1316 O O . TRP A 1 177 ? 18.768 -0.826 9.401 1.00 53.62 177 TRP A O 1
ATOM 1326 N N . ASP A 1 178 ? 18.302 -0.643 7.199 1.00 45.44 178 ASP A N 1
ATOM 1327 C CA . ASP A 1 178 ? 18.823 0.717 7.103 1.00 45.44 178 ASP A CA 1
ATOM 1328 C C . ASP A 1 178 ? 17.838 1.556 7.916 1.00 45.44 178 ASP A C 1
ATOM 1330 O O . ASP A 1 178 ? 16.682 1.711 7.527 1.00 45.44 178 ASP A O 1
ATOM 1334 N N . ASP A 1 179 ? 18.268 1.953 9.115 1.00 42.41 179 ASP A N 1
ATOM 1335 C CA . ASP A 1 179 ? 17.564 2.888 9.978 1.00 42.41 179 ASP A CA 1
ATOM 1336 C C . ASP A 1 179 ? 17.575 4.230 9.235 1.00 42.41 179 ASP A C 1
ATOM 1338 O O . ASP A 1 179 ? 18.410 5.094 9.513 1.00 42.41 179 ASP A O 1
ATOM 1342 N N . ASP A 1 180 ? 16.718 4.379 8.223 1.00 48.59 180 ASP A N 1
ATOM 1343 C CA . ASP A 1 180 ? 16.429 5.698 7.689 1.00 48.59 180 ASP A CA 1
ATOM 1344 C C . ASP A 1 180 ? 15.755 6.488 8.814 1.00 48.59 180 ASP A C 1
ATOM 1346 O O . ASP A 1 180 ? 14.938 5.954 9.576 1.00 48.59 180 ASP A O 1
ATOM 1350 N N . GLU A 1 181 ? 16.144 7.752 8.971 1.00 49.47 181 GLU A N 1
ATOM 1351 C CA . GLU A 1 181 ? 15.713 8.588 10.102 1.00 49.47 181 GLU A CA 1
ATOM 1352 C C . GLU A 1 181 ? 14.183 8.823 10.115 1.00 49.47 181 GLU A C 1
ATOM 1354 O O . GLU A 1 181 ? 13.647 9.300 11.120 1.00 49.47 181 GLU A O 1
ATOM 1359 N N . ASP A 1 182 ? 13.489 8.414 9.046 1.00 58.12 182 ASP A N 1
ATOM 1360 C CA . ASP A 1 182 ? 12.069 8.636 8.773 1.00 58.12 182 ASP A CA 1
ATOM 1361 C C . ASP A 1 182 ? 11.163 7.399 9.006 1.00 58.12 182 ASP A C 1
ATOM 1363 O O . ASP A 1 182 ? 9.938 7.485 8.907 1.00 58.12 182 ASP A O 1
ATOM 1367 N N . TYR A 1 183 ? 11.720 6.283 9.496 1.00 70.94 183 TYR A N 1
ATOM 1368 C CA . TYR A 1 183 ? 10.970 5.094 9.937 1.00 70.94 183 TYR A CA 1
ATOM 1369 C C . TYR A 1 183 ? 10.236 4.285 8.838 1.00 70.94 183 TYR A C 1
ATOM 1371 O O . TYR A 1 183 ? 9.234 3.603 9.111 1.00 70.94 183 TYR A O 1
ATOM 1379 N N . GLU A 1 184 ? 10.740 4.295 7.604 1.00 79.69 184 GLU A N 1
ATOM 1380 C CA . GLU A 1 184 ? 10.285 3.412 6.524 1.00 79.69 184 GLU A CA 1
ATOM 1381 C C . GLU A 1 184 ? 11.262 2.276 6.208 1.00 79.69 184 GLU A C 1
ATOM 1383 O O . GLU A 1 184 ? 12.478 2.415 6.275 1.00 79.69 184 GLU A O 1
ATOM 1388 N N . TYR A 1 185 ? 10.708 1.123 5.826 1.00 77.81 185 TYR A N 1
ATOM 1389 C CA . TYR A 1 185 ? 11.460 -0.111 5.608 1.00 77.81 185 TYR A CA 1
ATOM 1390 C C . TYR A 1 185 ? 11.166 -0.675 4.224 1.00 77.81 185 TYR A C 1
ATOM 1392 O O . TYR A 1 185 ? 10.005 -0.900 3.880 1.00 77.81 185 TYR A O 1
ATOM 1400 N N . LEU A 1 186 ? 12.211 -0.967 3.449 1.00 78.38 186 LEU A N 1
ATOM 1401 C CA . LEU A 1 186 ? 12.082 -1.685 2.182 1.00 78.38 186 LEU A CA 1
ATOM 1402 C C . LEU A 1 186 ? 11.888 -3.185 2.454 1.00 78.38 186 LEU A C 1
ATOM 1404 O O . LEU A 1 186 ? 12.832 -3.878 2.832 1.00 78.38 186 LEU A O 1
ATOM 1408 N N . VAL A 1 187 ? 10.668 -3.684 2.257 1.00 79.00 187 VAL A N 1
ATOM 1409 C CA . VAL A 1 187 ? 10.239 -5.049 2.620 1.00 79.00 187 VAL A CA 1
ATOM 1410 C C . VAL A 1 187 ? 9.463 -5.714 1.488 1.00 79.00 187 VAL A C 1
ATOM 1412 O O . VAL A 1 187 ? 9.000 -5.048 0.562 1.00 79.00 187 VAL A O 1
ATOM 1415 N N . CYS A 1 188 ? 9.273 -7.033 1.575 1.00 82.69 188 CYS A N 1
ATOM 1416 C CA . CYS A 1 188 ? 8.364 -7.753 0.692 1.00 82.69 188 CYS A CA 1
ATOM 1417 C C . CYS A 1 188 ? 6.962 -7.879 1.299 1.00 82.69 188 CYS A C 1
ATOM 1419 O O . CYS A 1 188 ? 6.789 -8.221 2.469 1.00 82.69 188 CYS A O 1
ATOM 1421 N N . VAL A 1 189 ? 5.941 -7.627 0.482 1.00 84.81 189 VAL A N 1
ATOM 1422 C CA . VAL A 1 189 ? 4.527 -7.702 0.858 1.00 84.81 189 VAL A CA 1
ATOM 1423 C C . VAL A 1 189 ? 3.831 -8.715 -0.038 1.00 84.81 189 VAL A C 1
ATOM 1425 O O . VAL A 1 189 ? 3.839 -8.586 -1.262 1.00 84.81 189 VAL A O 1
ATOM 1428 N N . LEU A 1 190 ? 3.205 -9.718 0.575 1.00 87.06 190 LEU A N 1
ATOM 1429 C CA . LEU A 1 190 ? 2.281 -10.625 -0.092 1.00 87.06 190 LEU A CA 1
ATOM 1430 C C . LEU A 1 190 ? 0.913 -9.950 -0.184 1.00 87.06 190 LEU A C 1
ATOM 1432 O O . LEU A 1 190 ? 0.201 -9.833 0.818 1.00 87.06 190 LEU A O 1
ATOM 1436 N N . LEU A 1 191 ? 0.538 -9.527 -1.386 1.00 86.31 191 LEU A N 1
ATOM 1437 C CA . LEU A 1 191 ? -0.731 -8.863 -1.638 1.00 86.31 191 LEU A CA 1
ATOM 1438 C C . LEU A 1 191 ? -1.898 -9.820 -1.419 1.00 86.31 191 LEU A C 1
ATOM 1440 O O . LEU A 1 191 ? -1.937 -10.945 -1.929 1.00 86.31 191 LEU A O 1
ATOM 1444 N N . SER A 1 192 ? -2.879 -9.338 -0.671 1.00 82.75 192 SER A N 1
ATOM 1445 C CA . SER A 1 192 ? -4.149 -10.011 -0.458 1.00 82.75 192 SER A CA 1
ATOM 1446 C C . SER A 1 192 ? -5.223 -9.054 -0.953 1.00 82.75 192 SER A C 1
ATOM 1448 O O . SER A 1 192 ? -5.709 -8.272 -0.137 1.00 82.75 192 SER A O 1
ATOM 1450 N N . PRO A 1 193 ? -5.584 -9.073 -2.253 1.00 61.50 193 PRO A N 1
ATOM 1451 C CA . PRO A 1 193 ? -6.645 -8.224 -2.764 1.00 61.50 193 PRO A CA 1
ATOM 1452 C C . PRO A 1 193 ? -7.857 -8.487 -1.886 1.00 61.50 193 PRO A C 1
ATOM 1454 O O . PRO A 1 193 ? -8.265 -9.639 -1.710 1.00 61.50 193 PRO A O 1
ATOM 1457 N N . SER A 1 194 ? -8.322 -7.418 -1.246 1.00 55.88 194 SER A N 1
ATOM 1458 C CA . SER A 1 194 ? -9.375 -7.421 -0.241 1.00 55.88 194 SER A CA 1
ATOM 1459 C C . SER A 1 194 ? -10.481 -8.406 -0.628 1.00 55.88 194 SER A C 1
ATOM 1461 O O . SER A 1 194 ? -11.171 -8.217 -1.633 1.00 55.88 194 SER A O 1
ATOM 1463 N N . THR A 1 195 ? -10.649 -9.486 0.134 1.00 46.50 195 THR A N 1
ATOM 1464 C CA . THR A 1 195 ? -11.852 -10.305 -0.014 1.00 46.50 195 THR A CA 1
ATOM 1465 C C . THR A 1 195 ? -13.035 -9.524 0.563 1.00 46.50 195 THR A C 1
ATOM 1467 O O . THR A 1 195 ? -12.892 -9.017 1.678 1.00 46.50 195 THR A O 1
ATOM 1470 N N . PRO A 1 196 ? -14.160 -9.413 -0.168 1.00 41.09 196 PRO A N 1
ATOM 1471 C CA . PRO A 1 196 ? -15.373 -8.749 0.311 1.00 41.09 196 PRO A CA 1
ATOM 1472 C C . PRO A 1 196 ? -15.976 -9.416 1.554 1.00 41.09 196 PRO A C 1
ATOM 1474 O O . PRO A 1 196 ? -15.755 -10.636 1.748 1.00 41.09 196 PRO A O 1
#

pLDDT: mean 71.66, std 19.0, range [31.34, 93.94]

Sequence (196 aa):
MTKYAVWYAETDWEQSSDQPCHVKVHEEDIWPIDDNSVSGAKDTLADGDHPVVAIGGRTAADGRPQNLTGVVLSYDADATQAVVDVCPSRIVRTYVSNILTYAQGAPATWEAAPALGQPVYVDDSDDLGAGTTLSMAAANTAGVDNPLAGWLFYCQDEYADSGVGGPNSSDSYPRSWDDDEDYEYLVCVLLSPSTP

Solvent-accessible surface area (backbone atoms only — not comparable to full-atom values): 10996 Å² total; per-residue (Å²): 128,76,62,63,61,68,78,66,85,43,91,92,55,59,61,87,47,98,63,84,40,77,44,81,43,50,41,89,41,40,34,63,56,54,91,59,98,78,60,79,44,48,80,53,49,61,95,74,57,48,54,49,32,32,43,54,33,91,40,76,90,56,42,17,58,71,18,44,20,31,35,49,55,35,47,44,76,82,60,58,34,33,36,28,36,46,36,62,57,33,48,45,61,37,46,32,30,33,40,46,37,51,52,97,66,36,84,66,42,68,54,94,66,91,56,79,71,38,64,30,13,39,36,70,39,84,88,48,55,65,34,30,27,30,21,44,22,60,32,32,43,86,70,44,58,30,17,46,34,26,24,34,39,79,42,76,68,67,41,72,37,82,87,68,92,45,48,48,85,90,64,63,80,77,64,83,70,73,80,47,96,80,49,48,42,82,42,24,32,34,26,41,41,47,79,132

Mean predicted aligned error: 10.63 Å